Protein 5ZX8 (pdb70)

Radius of gyration: 15.14 Å; Cα contacts (8 Å, |Δi|>4): 394; chains: 1; bounding box: 48×35×32 Å

Foldseek 3Di:
DQAAAAEEEFAWEDDPLQCQFQFRLRVLLVVPQPFDWDDDPQWTWTDDDRHIYTHGNLHRLQCLVVPQVVCVSRVHDQLRYEYEGEDQVDDQQAKAKDFFDDPNPRNNLVNNCVSNVGRGHMYIYHYHHADPDNVCRVVRRSDHDDPQSVQSSVVSSVLSNVLVVCCNVPTDPVSRVVGRPGGSDD

Sequence (186 aa):
GSHMMFLVVGQGNPGERYARTRHNLLGFMVLDRLGLSFRPRGEALVAEAEGGLFLKPLTYYNLTGRAVAPLARFYKIPPERILVVHDEMMDLPLGRIRFKAGGSAAGNRGVLSSIEEALGTRAFHRLRLGIGKKPPDPSRGAEYVLSPFREEELPVVERVLEAAKEAVWCWVREGLPPCAGRRFNGLDLSL

Solvent-accessible surface area: 8736 Å² total; per-residue (Å²): 91,101,145,20,139,5,0,0,0,0,0,0,12,30,51,135,145,52,37,164,3,8,25,3,0,0,18,31,0,0,85,95,12,74,41,86,42,70,94,137,84,89,5,47,17,0,74,25,95,43,1,10,0,0,21,0,66,3,118,3,53,87,0,1,122,14,0,0,69,52,4,128,141,45,160,12,55,51,88,49,4,0,0,0,3,2,9,53,88,16,78,26,0,68,0,73,11,57,67,6,38,67,8,64,66,18,132,0,0,65,17,0,15,126,38,35,68,53,148,48,0,17,3,0,31,0,0,1,16,137,15,140,74,119,84,128,16,65,72,30,13,54,36,62,16,156,144,114,30,95,67,9,10,64,106,0,10,96,15,0,90,100,0,0,34,4,0,13,145,81,19,20,102,60,0,22,69,106,9,36,66,60,86,24,51,141

CATH classification: 3.40.50.1470

Structure (mmCIF, N/CA/C/O backbone):
data_5ZX8
#
_entry.id   5ZX8
#
_cell.length_a   47.453
_cell.length_b   53.918
_cell.length_c   58.670
_cell.angle_alpha   90.00
_cell.angle_beta   90.00
_cell.angle_gamma   90.00
#
_symmetry.space_group_name_H-M   'P 21 21 21'
#
loop_
_entity.id
_entity.type
_entity.pdbx_description
1 polymer 'Peptidyl-tRNA hydrolase'
2 non-polymer 'CITRATE ANION'
3 non-polymer (4S)-2-METHYL-2,4-PENTANEDIOL
4 water water
#
loop_
_atom_site.group_PDB
_atom_site.id
_atom_site.type_symbol
_atom_site.label_atom_id
_atom_site.label_alt_id
_atom_site.label_comp_id
_atom_site.label_asym_id
_atom_site.label_entity_id
_atom_site.label_seq_id
_atom_site.pdbx_PDB_ins_code
_atom_site.Cartn_x
_atom_site.Cartn_y
_atom_site.Cartn_z
_atom_site.occupancy
_atom_site.B_iso_or_equiv
_atom_site.auth_seq_id
_atom_site.auth_comp_id
_atom_site.auth_asym_id
_atom_site.auth_atom_id
_atom_site.pdbx_PDB_model_num
ATOM 1 N N . GLY A 1 1 ? 45.758 29.025 10.429 1.00 25.31 -3 GLY A N 1
ATOM 2 C CA . GLY A 1 1 ? 47.065 28.801 9.737 1.00 24.90 -3 GLY A CA 1
ATOM 3 C C . GLY A 1 1 ? 47.013 29.182 8.282 1.00 22.88 -3 GLY A C 1
ATOM 4 O O . GLY A 1 1 ? 46.043 29.796 7.820 1.00 23.43 -3 GLY A O 1
ATOM 5 N N . SER A 1 2 ? 48.069 28.840 7.555 1.00 21.41 -2 SER A N 1
ATOM 6 C CA . SER A 1 2 ? 48.148 29.180 6.138 1.00 21.41 -2 SER A CA 1
ATOM 7 C C . SER A 1 2 ? 47.179 28.341 5.306 1.00 20.48 -2 SER A C 1
ATOM 8 O O . SER A 1 2 ? 46.816 28.736 4.195 1.00 22.86 -2 SER A O 1
ATOM 11 N N . HIS A 1 3 ? 46.812 27.159 5.821 1.00 20.52 -1 HIS A N 1
ATOM 12 C CA . HIS A 1 3 ? 45.891 26.247 5.135 1.00 19.16 -1 HIS A CA 1
ATOM 13 C C . HIS A 1 3 ? 44.585 26.076 5.875 1.00 20.42 -1 HIS A C 1
ATOM 14 O O . HIS A 1 3 ? 44.535 26.333 7.064 1.00 23.09 -1 HIS A O 1
ATOM 21 N N . MET A 1 4 ? 43.549 25.620 5.175 1.00 20.30 0 MET A N 1
ATOM 22 C CA . MET A 1 4 ? 42.278 25.301 5.759 1.00 19.11 0 MET A CA 1
ATOM 23 C C . MET A 1 4 ? 41.871 23.905 5.354 1.00 17.15 0 MET A C 1
ATOM 24 O O . MET A 1 4 ? 41.932 23.558 4.177 1.00 20.91 0 MET A O 1
ATOM 29 N N . MET A 1 5 ? 41.408 23.128 6.319 1.00 15.74 1 MET A N 1
ATOM 30 C CA . MET A 1 5 ? 41.062 21.777 6.055 1.00 17.39 1 MET A CA 1
ATOM 31 C C . MET A 1 5 ? 39.646 21.574 5.563 1.00 15.62 1 MET A C 1
ATOM 32 O O . MET A 1 5 ? 39.348 20.526 4.980 1.00 19.00 1 MET A O 1
ATOM 37 N N . PHE A 1 6 ? 38.759 22.505 5.881 1.00 13.13 2 PHE A N 1
ATOM 38 C CA . PHE A 1 6 ? 37.357 22.402 5.492 1.00 11.72 2 PHE A CA 1
ATOM 39 C C . PHE A 1 6 ? 36.779 23.796 5.414 1.00 11.07 2 PHE A C 1
ATOM 40 O O . PHE A 1 6 ? 37.330 24.740 5.968 1.00 11.61 2 PHE A O 1
ATOM 48 N N . LEU A 1 7 ? 35.620 23.875 4.760 1.00 11.10 3 LEU A N 1
ATOM 49 C CA . LEU A 1 7 ? 34.844 25.105 4.647 1.00 10.50 3 LEU A CA 1
ATOM 50 C C . LEU A 1 7 ? 33.379 24.771 4.878 1.00 10.15 3 LEU A C 1
ATOM 51 O O . LEU A 1 7 ? 32.799 24.003 4.102 1.00 11.65 3 LEU A O 1
ATOM 56 N N . VAL A 1 8 ? 32.785 25.362 5.911 1.00 9.59 4 VAL A N 1
ATOM 57 C CA . VAL A 1 8 ? 31.344 25.279 6.170 1.00 9.13 4 VAL A CA 1
ATOM 58 C C . VAL A 1 8 ? 30.758 26.631 5.799 1.00 9.02 4 VAL A C 1
ATOM 59 O O . VAL A 1 8 ? 31.215 27.651 6.298 1.00 10.32 4 VAL A O 1
ATOM 63 N N . VAL A 1 9 ? 29.759 26.620 4.924 1.00 9.20 5 VAL A N 1
ATOM 64 C CA . VAL A 1 9 ? 29.126 27.835 4.427 1.00 9.20 5 VAL A CA 1
ATOM 65 C C . VAL A 1 9 ? 27.667 27.845 4.895 1.00 9.00 5 VAL A C 1
ATOM 66 O O . VAL A 1 9 ? 26.924 26.917 4.590 1.00 10.91 5 VAL A O 1
ATOM 70 N N . GLY A 1 10 ? 27.264 28.887 5.606 1.00 8.83 6 GLY A N 1
ATOM 71 C CA . GLY A 1 10 ? 25.854 29.079 5.908 1.00 9.39 6 GLY A CA 1
ATOM 72 C C . GLY A 1 10 ? 25.207 30.006 4.900 1.00 9.70 6 GLY A C 1
ATOM 73 O O . GLY A 1 10 ? 25.667 31.124 4.718 1.00 13.20 6 GLY A O 1
ATOM 74 N N . GLN A 1 11 ? 24.119 29.571 4.291 1.00 8.75 7 GLN A N 1
ATOM 75 C CA . GLN A 1 11 ? 23.354 30.426 3.418 1.00 8.79 7 GLN A CA 1
ATOM 76 C C . GLN A 1 11 ? 22.479 31.396 4.215 1.00 8.77 7 GLN A C 1
ATOM 77 O O . GLN A 1 11 ? 21.856 31.026 5.213 1.00 9.32 7 GLN A O 1
ATOM 83 N N . GLY A 1 12 ? 22.372 32.611 3.703 1.00 8.87 8 GLY A N 1
ATOM 84 C CA . GLY A 1 12 ? 21.536 33.647 4.302 1.00 8.81 8 GLY A CA 1
ATOM 85 C C . GLY A 1 12 ? 21.738 34.940 3.557 1.00 8.99 8 GLY A C 1
ATOM 86 O O . GLY A 1 12 ? 22.566 35.037 2.641 1.00 9.38 8 GLY A O 1
ATOM 87 N N . ASN A 1 13 ? 20.983 35.945 3.979 1.00 9.23 9 ASN A N 1
ATOM 88 C CA . ASN A 1 13 ? 21.100 37.319 3.539 1.00 9.30 9 ASN A CA 1
ATOM 89 C C . ASN A 1 13 ? 21.564 38.194 4.701 1.00 10.46 9 ASN A C 1
ATOM 90 O O . ASN A 1 13 ? 21.204 37.929 5.858 1.00 11.28 9 ASN A O 1
ATOM 95 N N . PRO A 1 14 ? 22.294 39.265 4.399 1.00 11.45 10 PRO A N 1
ATOM 96 C CA . PRO A 1 14 ? 22.813 40.160 5.412 1.00 12.61 10 PRO A CA 1
ATOM 97 C C . PRO A 1 14 ? 21.763 41.158 5.861 1.00 12.11 10 PRO A C 1
ATOM 98 O O . PRO A 1 14 ? 20.993 41.648 5.060 1.00 15.31 10 PRO A O 1
ATOM 102 N N . GLY A 1 15 ? 21.780 41.522 7.146 1.00 13.06 11 GLY A N 1
ATOM 103 C CA . GLY A 1 15 ? 20.892 42.524 7.715 1.00 13.68 11 GLY A CA 1
ATOM 104 C C . GLY A 1 15 ? 19.849 41.953 8.629 1.00 12.12 11 GLY A C 1
ATOM 105 O O . GLY A 1 15 ? 19.384 40.813 8.450 1.00 12.20 11 GLY A O 1
ATOM 106 N N . GLU A 1 16 ? 19.417 42.745 9.598 1.00 12.40 12 GLU A N 1
ATOM 107 C CA . GLU A 1 16 ? 18.431 42.247 10.530 1.00 12.77 12 GLU A CA 1
ATOM 108 C C . GLU A 1 16 ? 17.103 41.876 9.892 1.00 12.26 12 GLU A C 1
ATOM 109 O O . GLU A 1 16 ? 16.442 40.950 10.381 1.00 14.15 12 GLU A O 1
ATOM 115 N N . ARG A 1 17 ? 16.699 42.562 8.827 1.00 12.53 13 ARG A N 1
ATOM 116 C CA . ARG A 1 17 ? 15.425 42.261 8.165 1.00 13.85 13 ARG A CA 1
ATOM 117 C C . ARG A 1 17 ? 15.343 40.781 7.838 1.00 11.60 13 ARG A C 1
ATOM 118 O O . ARG A 1 17 ? 14.244 40.223 7.774 1.00 13.19 13 ARG A O 1
ATOM 126 N N . TYR A 1 18 ? 16.484 40.154 7.536 1.00 11.01 14 TYR A N 1
ATOM 127 C CA . TYR A 1 18 ? 16.505 38.770 7.091 1.00 10.69 14 TYR A CA 1
ATOM 128 C C . TYR A 1 18 ? 16.786 37.776 8.190 1.00 10.44 14 TYR A C 1
ATOM 129 O O . TYR A 1 18 ? 16.710 36.578 7.944 1.00 10.60 14 TYR A O 1
ATOM 138 N N . ALA A 1 19 ? 17.177 38.227 9.387 1.00 11.41 15 ALA A N 1
ATOM 139 C CA . ALA A 1 19 ? 17.786 37.347 10.379 1.00 11.82 15 ALA A CA 1
ATOM 140 C C . ALA A 1 19 ? 16.887 36.228 10.881 1.00 12.51 15 ALA A C 1
ATOM 141 O O . ALA A 1 19 ? 17.408 35.185 11.241 1.00 14.74 15 ALA A O 1
ATOM 143 N N . ARG A 1 20 ? 15.555 36.451 10.945 1.00 12.34 16 ARG A N 1
ATOM 144 C CA . ARG A 1 20 ? 14.640 35.446 11.434 1.00 13.00 16 ARG A CA 1
ATOM 145 C C . ARG A 1 20 ? 13.901 34.746 10.300 1.00 11.94 16 ARG A C 1
ATOM 146 O O . ARG A 1 20 ? 12.989 33.978 10.551 1.00 13.36 16 ARG A O 1
ATOM 154 N N . THR A 1 21 ? 14.301 35.037 9.043 1.00 10.79 17 THR A N 1
ATOM 155 C CA . THR A 1 21 ? 13.576 34.499 7.912 1.00 10.41 17 THR A CA 1
ATOM 156 C C . THR A 1 21 ? 14.021 33.092 7.565 1.00 10.20 17 THR A C 1
ATOM 157 O O . THR A 1 21 ? 15.130 32.651 7.897 1.00 10.27 17 THR A O 1
ATOM 161 N N . ARG A 1 22 ? 13.141 32.381 6.870 1.00 10.46 18 ARG A N 1
ATOM 162 C CA . ARG A 1 22 ? 13.428 30.992 6.514 1.00 10.45 18 ARG A CA 1
ATOM 163 C C . ARG A 1 22 ? 14.728 30.843 5.724 1.00 10.03 18 ARG A C 1
ATOM 164 O O . ARG A 1 22 ? 15.470 29.885 5.930 1.00 10.31 18 ARG A O 1
ATOM 172 N N . HIS A 1 23 ? 15.011 31.804 4.836 1.00 9.94 19 HIS A N 1
ATOM 173 C CA . HIS A 1 23 ? 16.215 31.765 4.027 1.00 10.02 19 HIS A CA 1
ATOM 174 C C . HIS A 1 23 ? 17.500 32.001 4.832 1.00 9.85 19 HIS A C 1
ATOM 175 O O . HIS A 1 23 ? 18.596 31.860 4.272 1.00 11.16 19 HIS A O 1
ATOM 182 N N . ASN A 1 24 ? 17.376 32.362 6.121 1.00 9.66 20 ASN A N 1
ATOM 183 C CA . ASN A 1 24 ? 18.548 32.532 6.971 1.00 9.15 20 ASN A CA 1
ATOM 184 C C . ASN A 1 24 ? 18.772 31.345 7.902 1.00 9.14 20 ASN A C 1
ATOM 185 O O . ASN A 1 24 ? 19.634 31.450 8.786 1.00 9.40 20 ASN A O 1
ATOM 190 N N . LEU A 1 25 ? 18.084 30.226 7.676 1.00 9.87 21 LEU A N 1
ATOM 191 C CA A LEU A 1 25 ? 18.390 29.069 8.546 0.57 10.73 21 LEU A CA 1
ATOM 192 C CA B LEU A 1 25 ? 18.378 29.075 8.548 0.43 10.80 21 LEU A CA 1
ATOM 193 C C . LEU A 1 25 ? 19.897 28.730 8.616 1.00 10.29 21 LEU A C 1
ATOM 194 O O . LEU A 1 25 ? 20.444 28.374 9.686 1.00 10.95 21 LEU A O 1
ATOM 203 N N . GLY A 1 26 ? 20.589 28.782 7.480 1.00 9.99 22 GLY A N 1
ATOM 204 C CA . GLY A 1 26 ? 22.008 28.449 7.518 1.00 10.84 22 GLY A CA 1
ATOM 205 C C . GLY A 1 26 ? 22.820 29.350 8.418 1.00 9.85 22 GLY A C 1
ATOM 206 O O . GLY A 1 26 ? 23.680 28.901 9.166 1.00 10.49 22 GLY A O 1
ATOM 207 N N . PHE A 1 27 ? 22.569 30.665 8.348 1.00 9.63 23 PHE A N 1
ATOM 208 C CA . PHE A 1 27 ? 23.200 31.587 9.271 1.00 9.69 23 PHE A CA 1
ATOM 209 C C . PHE A 1 27 ? 22.853 31.231 10.744 1.00 9.71 23 PHE A C 1
ATOM 210 O O . PHE A 1 27 ? 23.722 31.264 11.608 1.00 10.17 23 PHE A O 1
ATOM 218 N N . MET A 1 28 ? 21.577 30.931 10.989 1.00 9.56 24 MET A N 1
ATOM 219 C CA . MET A 1 28 ? 21.133 30.608 12.340 1.00 9.72 24 MET A CA 1
ATOM 220 C C . MET A 1 28 ? 21.895 29.415 12.893 1.00 9.84 24 MET A C 1
ATOM 221 O O . MET A 1 28 ? 22.275 29.403 14.077 1.00 10.97 24 MET A O 1
ATOM 226 N N . VAL A 1 29 ? 22.117 28.403 12.070 1.00 9.46 25 VAL A N 1
ATOM 227 C CA . VAL A 1 29 ? 22.876 27.230 12.516 1.00 9.99 25 VAL A CA 1
ATOM 228 C C . VAL A 1 29 ? 24.302 27.618 12.874 1.00 9.83 25 VAL A C 1
ATOM 229 O O . VAL A 1 29 ? 24.823 27.257 13.930 1.00 10.76 25 VAL A O 1
ATOM 233 N N . LEU A 1 30 ? 24.951 28.389 11.993 1.00 9.72 26 LEU A N 1
ATOM 234 C CA . LEU A 1 30 ? 26.321 28.789 12.290 1.00 10.20 26 LEU A CA 1
ATOM 235 C C . LEU A 1 30 ? 26.396 29.607 13.586 1.00 10.24 26 LEU A C 1
ATOM 236 O O . LEU A 1 30 ? 27.371 29.500 14.330 1.00 10.79 26 LEU A O 1
ATOM 241 N N . ASP A 1 31 ? 25.373 30.429 13.825 1.00 10.59 27 ASP A N 1
ATOM 242 C CA . ASP A 1 31 ? 25.332 31.231 15.041 1.00 11.38 27 ASP A CA 1
ATOM 243 C C . ASP A 1 31 ? 25.103 30.448 16.300 1.00 12.36 27 ASP A C 1
ATOM 244 O O . ASP A 1 31 ? 25.252 31.043 17.375 1.00 16.55 27 ASP A O 1
ATOM 249 N N . ARG A 1 32 ? 24.734 29.177 16.208 1.00 11.13 28 ARG A N 1
ATOM 250 C CA . ARG A 1 32 ? 24.611 28.292 17.353 1.00 11.86 28 ARG A CA 1
ATOM 251 C C . ARG A 1 32 ? 25.893 27.567 17.699 1.00 10.84 28 ARG A C 1
ATOM 252 O O . ARG A 1 32 ? 25.962 26.895 18.726 1.00 11.47 28 ARG A O 1
ATOM 260 N N . LEU A 1 33 ? 26.915 27.632 16.833 1.00 11.17 29 LEU A N 1
ATOM 261 C CA . LEU A 1 33 ? 28.120 26.821 17.022 1.00 11.30 29 LEU A CA 1
ATOM 262 C C . LEU A 1 33 ? 29.003 27.339 18.176 1.00 11.83 29 LEU A C 1
ATOM 263 O O . LEU A 1 33 ? 29.824 26.592 18.650 1.00 14.68 29 LEU A O 1
ATOM 268 N N . GLY A 1 34 ? 28.900 28.593 18.573 1.00 11.64 30 GLY A N 1
ATOM 269 C CA . GLY A 1 34 ? 29.755 29.127 19.642 1.00 11.99 30 GLY A CA 1
ATOM 270 C C . GLY A 1 34 ? 31.115 29.563 19.194 1.00 11.15 30 GLY A C 1
ATOM 271 O O . GLY A 1 34 ? 32.105 29.455 19.952 1.00 12.23 30 GLY A O 1
ATOM 272 N N . LEU A 1 35 ? 31.184 30.102 17.966 1.00 10.44 31 LEU A N 1
ATOM 273 C CA . LEU A 1 35 ? 32.431 30.544 17.371 1.00 10.22 31 LEU A CA 1
ATOM 274 C C . LEU A 1 35 ? 32.529 32.072 17.372 1.00 10.17 31 LEU A C 1
ATOM 275 O O . LEU A 1 35 ? 31.523 32.807 17.543 1.00 11.66 31 LEU A O 1
ATOM 280 N N . SER A 1 36 ? 33.750 32.549 17.167 1.00 10.40 32 SER A N 1
ATOM 281 C CA . SER A 1 36 ? 34.009 33.985 17.062 1.00 10.67 32 SER A CA 1
ATOM 282 C C . SER A 1 36 ? 34.172 34.357 15.591 1.00 10.28 32 SER A C 1
ATOM 283 O O . SER A 1 36 ? 35.158 34.022 14.939 1.00 11.30 32 SER A O 1
ATOM 286 N N . PHE A 1 37 ? 33.176 35.032 15.071 1.00 10.02 33 PHE A N 1
ATOM 287 C CA . PHE A 1 37 ? 33.199 35.499 13.703 1.00 10.20 33 PHE A CA 1
ATOM 288 C C . PHE A 1 37 ? 33.843 36.880 13.638 1.00 10.49 33 PHE A C 1
ATOM 289 O O . PHE A 1 37 ? 33.710 37.711 14.533 1.00 11.51 33 PHE A O 1
ATOM 297 N N . ARG A 1 38 ? 34.517 37.109 12.500 1.00 10.91 34 ARG A N 1
ATOM 298 C CA . ARG A 1 38 ? 35.231 38.334 12.255 1.00 11.63 34 ARG A CA 1
ATOM 299 C C . ARG A 1 38 ? 34.952 38.772 10.823 1.00 11.11 34 ARG A C 1
ATOM 300 O O . ARG A 1 38 ? 34.865 37.934 9.921 1.00 11.29 34 ARG A O 1
ATOM 308 N N . PRO A 1 39 ? 34.859 40.081 10.564 1.00 12.34 35 PRO A N 1
ATOM 309 C CA . PRO A 1 39 ? 34.653 40.533 9.190 1.00 12.75 35 PRO A CA 1
ATOM 310 C C . PRO A 1 39 ? 35.904 40.404 8.380 1.00 14.03 35 PRO A C 1
ATOM 311 O O . PRO A 1 39 ? 36.940 40.937 8.749 1.00 19.33 35 PRO A O 1
ATOM 315 N N . ARG A 1 40 ? 35.813 39.721 7.260 1.00 11.99 36 ARG A N 1
ATOM 316 C CA . ARG A 1 40 ? 36.945 39.559 6.348 1.00 13.64 36 ARG A CA 1
ATOM 317 C C . ARG A 1 40 ? 36.388 39.662 4.957 1.00 12.78 36 ARG A C 1
ATOM 318 O O . ARG A 1 40 ? 35.612 38.830 4.551 1.00 14.65 36 ARG A O 1
ATOM 326 N N . GLY A 1 41 ? 36.773 40.690 4.242 1.00 15.00 37 GLY A N 1
ATOM 327 C CA . GLY A 1 41 ? 36.222 40.895 2.911 1.00 15.94 37 GLY A CA 1
ATOM 328 C C . GLY A 1 41 ? 34.694 40.967 2.972 1.00 14.91 37 GLY A C 1
ATOM 329 O O . GLY A 1 41 ? 34.132 41.674 3.801 1.00 18.41 37 GLY A O 1
ATOM 330 N N . GLU A 1 42 ? 34.045 40.215 2.089 1.00 13.63 38 GLU A N 1
ATOM 331 C CA . GLU A 1 42 ? 32.594 40.246 1.960 1.00 14.33 38 GLU A CA 1
ATOM 332 C C . GLU A 1 42 ? 31.960 39.111 2.761 1.00 12.97 38 GLU A C 1
ATOM 333 O O . GLU A 1 42 ? 30.965 38.543 2.345 1.00 16.12 38 GLU A O 1
ATOM 339 N N . ALA A 1 43 ? 32.497 38.804 3.941 1.00 13.56 39 ALA A N 1
ATOM 340 C CA . ALA A 1 43 ? 31.958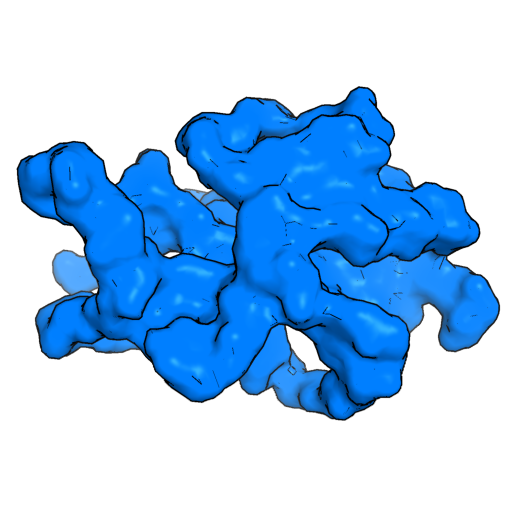 37.742 4.757 1.00 11.83 39 ALA A CA 1
ATOM 341 C C . ALA A 1 43 ? 32.247 38.013 6.229 1.00 11.83 39 ALA A C 1
ATOM 342 O O . ALA A 1 43 ? 33.103 38.820 6.604 1.00 14.36 39 ALA A O 1
ATOM 344 N N . LEU A 1 44 ? 31.521 37.287 7.039 1.00 10.40 40 LEU A N 1
ATOM 345 C CA . LEU A 1 44 ? 31.940 37.002 8.405 1.00 10.74 40 LEU A CA 1
ATOM 346 C C . LEU A 1 44 ? 32.537 35.592 8.394 1.00 10.13 40 LEU A C 1
ATOM 347 O O . LEU A 1 44 ? 31.935 34.662 7.859 1.00 10.75 40 LEU A O 1
ATOM 352 N N . VAL A 1 45 ? 33.718 35.461 8.987 1.00 10.11 41 VAL A N 1
ATOM 353 C CA . VAL A 1 45 ? 34.428 34.195 8.994 1.00 10.16 41 VAL A CA 1
ATOM 354 C C . VAL A 1 45 ? 34.857 33.852 10.410 1.00 9.65 41 VAL A C 1
ATOM 355 O O . VAL A 1 45 ? 35.295 34.703 11.183 1.00 11.43 41 VAL A O 1
ATOM 359 N N . ALA A 1 46 ? 34.755 32.581 10.727 1.00 9.68 42 ALA A N 1
ATOM 360 C CA . ALA A 1 46 ? 35.257 32.048 11.973 1.00 10.00 42 ALA A CA 1
ATOM 361 C C . ALA A 1 4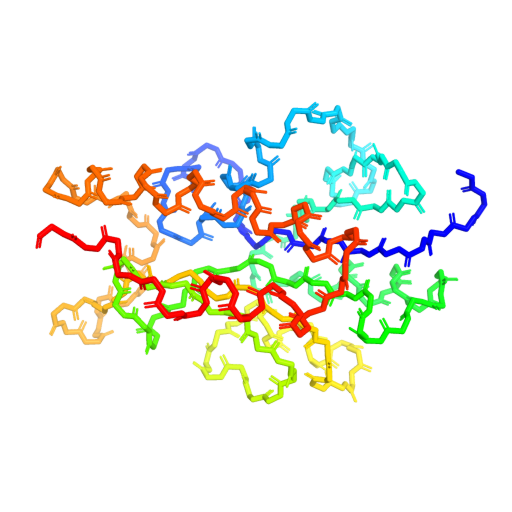6 ? 36.168 30.878 11.645 1.00 10.42 42 ALA A C 1
ATOM 362 O O . ALA A 1 46 ? 36.011 30.204 10.615 1.00 10.68 42 ALA A O 1
ATOM 364 N N . GLU A 1 47 ? 37.081 30.594 12.554 1.00 11.86 43 GLU A N 1
ATOM 365 C CA . GLU A 1 47 ? 37.918 29.433 12.490 1.00 13.05 43 GLU A CA 1
ATOM 366 C C . GLU A 1 47 ? 37.703 28.584 13.712 1.00 13.52 43 GLU A C 1
ATOM 367 O O . GLU A 1 47 ? 37.367 29.054 14.806 1.00 14.92 43 GLU A O 1
ATOM 373 N N . ALA A 1 48 ? 37.902 27.310 13.522 1.00 12.83 44 ALA A N 1
ATOM 374 C CA . ALA A 1 48 ? 38.082 26.402 14.656 1.00 14.04 44 ALA A CA 1
ATOM 375 C C . ALA A 1 48 ? 38.559 25.108 14.098 1.00 13.60 44 ALA A C 1
ATOM 376 O O . ALA A 1 48 ? 38.168 24.712 13.000 1.00 14.60 44 ALA A O 1
ATOM 378 N N . GLU A 1 49 ? 39.387 24.393 14.872 1.00 14.67 45 GLU A N 1
ATOM 379 C CA . GLU A 1 49 ? 39.797 23.020 14.533 1.00 17.38 45 GLU A CA 1
ATOM 380 C C . GLU A 1 49 ? 40.328 22.889 13.139 1.00 17.18 45 GLU A C 1
ATOM 381 O O . GLU A 1 49 ? 40.085 21.863 12.515 1.00 19.97 45 GLU A O 1
ATOM 387 N N . GLY A 1 50 ? 41.065 23.873 12.651 1.00 16.92 46 GLY A N 1
ATOM 388 C CA . GLY A 1 50 ? 41.754 23.738 11.376 1.00 19.87 46 GLY A CA 1
ATOM 389 C C . GLY A 1 50 ? 40.998 24.135 10.133 1.00 16.59 46 GLY A C 1
ATOM 390 O O . GLY A 1 50 ? 41.544 23.978 9.031 1.00 19.73 46 GLY A O 1
ATOM 391 N N . GLY A 1 51 ? 39.753 24.602 10.277 1.00 14.13 47 GLY A N 1
ATOM 392 C CA . GLY A 1 51 ? 38.992 25.003 9.102 1.00 12.82 47 GLY A CA 1
ATOM 393 C C . GLY A 1 51 ? 38.225 26.293 9.341 1.00 12.51 47 GLY A C 1
ATOM 394 O O . GLY A 1 51 ? 38.391 26.968 10.321 1.00 16.39 47 GLY A O 1
ATOM 395 N N . LEU A 1 52 ? 37.362 26.559 8.356 1.00 11.33 48 LEU A N 1
ATOM 396 C CA . LEU A 1 52 ? 36.680 27.831 8.211 1.00 11.17 48 LEU A CA 1
ATOM 397 C C . LEU A 1 52 ? 35.184 27.687 8.191 1.00 10.52 48 LEU A C 1
ATOM 398 O O . LEU A 1 52 ? 34.661 26.740 7.592 1.00 12.03 48 LEU A O 1
ATOM 403 N N . PHE A 1 53 ? 34.510 28.631 8.812 1.00 9.75 49 PHE A N 1
ATOM 404 C CA . PHE A 1 53 ? 33.057 28.740 8.845 1.00 9.85 49 PHE A CA 1
ATOM 405 C C . PHE A 1 53 ? 32.727 30.118 8.274 1.00 9.60 49 PHE A C 1
ATOM 406 O O . PHE A 1 53 ? 33.260 31.123 8.733 1.00 11.32 49 PHE A O 1
ATOM 414 N N . LEU A 1 54 ? 31.844 30.159 7.290 1.00 9.62 50 LEU A N 1
ATOM 415 C CA . LEU A 1 54 ? 31.598 31.359 6.503 1.00 9.76 50 LEU A CA 1
ATOM 416 C C . LEU A 1 54 ? 30.133 31.724 6.503 1.00 9.92 50 LEU A C 1
ATOM 417 O O . LEU A 1 54 ? 29.290 30.919 6.119 1.00 10.60 50 LEU A O 1
ATOM 422 N N . LYS A 1 55 ? 29.839 32.976 6.873 1.00 10.10 51 LYS A N 1
ATOM 423 C CA . LYS A 1 55 ? 28.543 33.620 6.622 1.00 10.30 51 LYS A CA 1
ATOM 424 C C . LYS A 1 55 ? 28.817 34.689 5.562 1.00 10.12 51 LYS A C 1
ATOM 425 O O . LYS A 1 55 ? 29.235 35.805 5.866 1.00 11.06 51 LYS A O 1
ATOM 431 N N . PRO A 1 56 ? 28.652 34.339 4.276 1.00 10.60 52 PRO A N 1
ATOM 432 C CA . PRO A 1 56 ? 28.913 35.324 3.218 1.00 10.65 52 PRO A CA 1
ATOM 433 C C . PRO A 1 56 ? 27.938 36.472 3.347 1.00 10.80 52 PRO A C 1
ATOM 434 O O . PRO A 1 56 ? 26.762 36.251 3.626 1.00 13.27 52 PRO A O 1
ATOM 438 N N . LEU A 1 57 ? 28.406 37.680 3.047 1.00 10.56 53 LEU A N 1
ATOM 439 C CA . LEU A 1 57 ? 27.547 38.862 3.087 1.00 11.55 53 LEU A CA 1
ATOM 440 C C . LEU A 1 57 ? 27.277 39.394 1.662 1.00 10.90 53 LEU A C 1
ATOM 441 O O . LEU A 1 57 ? 26.992 40.568 1.465 1.00 13.59 53 LEU A O 1
ATOM 446 N N . THR A 1 58 ? 27.315 38.495 0.698 1.00 10.43 54 THR A N 1
ATOM 447 C CA . THR A 1 58 ? 27.103 38.751 -0.726 1.00 10.88 54 THR A CA 1
ATOM 448 C C . THR A 1 58 ? 25.653 38.913 -1.125 1.00 10.72 54 THR A C 1
ATOM 449 O O . THR A 1 58 ? 25.414 39.331 -2.254 1.00 13.15 54 THR A O 1
ATOM 453 N N . TYR A 1 59 ? 24.728 38.521 -0.255 1.00 10.16 55 TYR A N 1
ATOM 454 C CA . TYR A 1 59 ? 23.342 38.142 -0.511 1.00 10.55 55 TYR A CA 1
ATOM 455 C C . TYR A 1 59 ? 23.299 36.685 -0.939 1.00 9.72 55 TYR A C 1
ATOM 456 O O . TYR A 1 59 ? 24.231 36.145 -1.537 1.00 10.26 55 TYR A O 1
ATOM 465 N N . TYR A 1 60 ? 22.169 36.065 -0.621 1.00 10.14 56 TYR A N 1
ATOM 466 C CA . TYR A 1 60 ? 21.962 34.636 -0.753 1.00 10.09 56 TYR A CA 1
ATOM 467 C C . TYR A 1 60 ? 22.281 34.109 -2.123 1.00 9.65 56 TYR A C 1
ATOM 468 O O . TYR A 1 60 ? 22.887 33.046 -2.295 1.00 10.13 56 TYR A O 1
ATOM 477 N N . ASN A 1 61 ? 21.833 34.852 -3.143 1.00 10.26 57 ASN A N 1
ATOM 478 C CA . ASN A 1 61 ? 21.893 34.384 -4.519 1.00 11.37 57 ASN A CA 1
ATOM 479 C C . ASN A 1 61 ? 23.279 34.538 -5.162 1.00 11.04 57 ASN A C 1
ATOM 480 O O . ASN A 1 61 ? 23.456 34.144 -6.320 1.00 12.08 57 ASN A O 1
ATOM 485 N N . LEU A 1 62 ? 24.235 35.089 -4.422 1.00 10.64 58 LEU A N 1
ATOM 486 C CA . LEU A 1 62 ? 25.538 35.450 -4.938 1.00 11.53 58 LEU A CA 1
ATOM 487 C C . LEU A 1 62 ? 26.672 34.837 -4.134 1.00 10.66 58 LEU A C 1
ATOM 488 O O . LEU A 1 62 ? 27.824 35.214 -4.309 1.00 11.91 58 LEU A O 1
ATOM 493 N N . THR A 1 63 ? 26.372 33.878 -3.272 1.00 10.27 59 THR A N 1
ATOM 494 C CA . THR A 1 63 ? 27.400 33.358 -2.375 1.00 10.46 59 THR A CA 1
ATOM 495 C C . THR A 1 63 ? 28.534 32.654 -3.097 1.00 10.45 59 THR A C 1
ATOM 496 O O . THR A 1 63 ? 29.649 32.595 -2.551 1.00 10.89 59 THR A O 1
ATOM 500 N N . GLY A 1 64 ? 28.336 32.170 -4.314 1.00 11.01 60 GLY A N 1
ATOM 501 C CA . GLY A 1 64 ? 29.438 31.576 -5.070 1.00 11.09 60 GLY A CA 1
ATOM 502 C C . GLY A 1 64 ? 30.615 32.500 -5.269 1.00 11.09 60 GLY A C 1
ATOM 503 O O . GLY A 1 64 ? 31.742 32.034 -5.405 1.00 12.17 60 GLY A O 1
ATOM 504 N N . ARG A 1 65 ? 30.360 33.812 -5.315 1.00 11.98 61 ARG A N 1
ATOM 505 C CA . ARG A 1 65 ? 31.395 34.780 -5.489 1.00 13.50 61 ARG A CA 1
ATOM 506 C C . ARG A 1 65 ? 32.401 34.736 -4.361 1.00 13.33 61 ARG A C 1
ATOM 507 O O . ARG A 1 65 ? 33.570 35.072 -4.580 1.00 15.97 61 ARG A O 1
ATOM 515 N N . ALA A 1 66 ? 31.952 34.409 -3.157 1.00 12.54 62 ALA A N 1
ATOM 516 C CA . ALA A 1 66 ? 32.847 34.260 -2.027 1.00 13.62 62 ALA A CA 1
ATOM 517 C C . ALA A 1 66 ? 33.382 32.835 -1.912 1.00 12.41 62 ALA A C 1
ATOM 518 O O . ALA A 1 66 ? 34.542 32.614 -1.638 1.00 14.07 62 ALA A O 1
ATOM 520 N N . VAL A 1 67 ? 32.511 31.856 -2.078 1.00 10.57 63 VAL A N 1
ATOM 521 C CA . VAL A 1 67 ? 32.865 30.472 -1.799 1.00 10.63 63 VAL A CA 1
ATOM 522 C C . VAL A 1 67 ? 33.920 29.966 -2.785 1.00 10.54 63 VAL A C 1
ATOM 523 O O . VAL A 1 67 ? 34.875 29.305 -2.374 1.00 11.29 63 VAL A O 1
ATOM 527 N N . ALA A 1 68 ? 33.727 30.213 -4.077 1.00 10.61 64 ALA A N 1
ATOM 528 C CA . ALA A 1 68 ? 34.584 29.567 -5.067 1.00 10.89 64 ALA A CA 1
ATOM 529 C C . ALA A 1 68 ? 36.042 30.019 -4.981 1.00 11.27 64 ALA A C 1
ATOM 530 O O . ALA A 1 68 ? 36.936 29.174 -4.973 1.00 11.49 64 ALA A O 1
ATOM 532 N N . PRO A 1 69 ? 36.329 31.328 -4.902 1.00 11.51 65 PRO A N 1
ATOM 533 C CA . PRO A 1 69 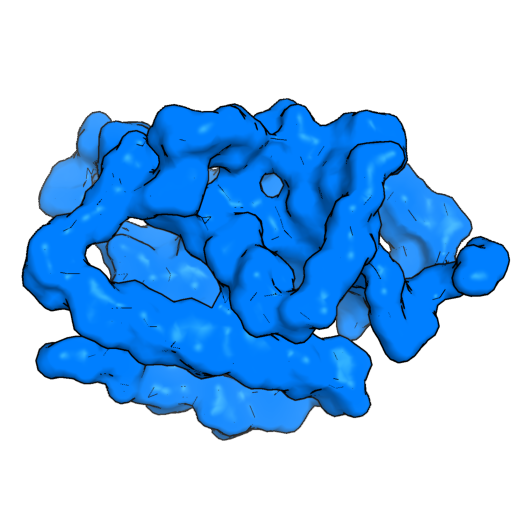? 37.750 31.710 -4.827 1.00 11.91 65 PRO A CA 1
ATOM 534 C C . PRO A 1 69 ? 38.392 31.172 -3.556 1.00 11.80 65 PRO A C 1
ATOM 535 O O . PRO A 1 69 ? 39.566 30.810 -3.555 1.00 12.30 65 PRO A O 1
ATOM 539 N N . LEU A 1 70 ? 37.647 31.143 -2.445 1.00 11.68 66 LEU A N 1
ATOM 540 C CA . LEU A 1 70 ? 38.206 30.648 -1.189 1.00 11.98 66 LEU A CA 1
ATOM 541 C C . LEU A 1 70 ? 38.534 29.156 -1.265 1.00 11.95 66 LEU A C 1
ATOM 542 O O . LEU A 1 70 ? 39.594 28.701 -0.846 1.00 12.78 66 LEU A O 1
ATOM 547 N N . ALA A 1 71 ? 37.592 28.389 -1.792 1.00 11.46 67 ALA A N 1
ATOM 548 C CA . ALA A 1 71 ? 37.805 26.942 -1.884 1.00 11.90 67 ALA A CA 1
ATOM 549 C C . ALA A 1 71 ? 38.954 26.640 -2.825 1.00 11.79 67 ALA A C 1
ATOM 550 O O . ALA A 1 71 ? 39.779 25.769 -2.543 1.00 12.15 67 ALA A O 1
ATOM 552 N N . ARG A 1 72 ? 39.042 27.348 -3.952 1.00 10.96 68 ARG A N 1
ATOM 553 C CA . ARG A 1 72 ? 40.158 27.119 -4.869 1.00 11.28 68 ARG A CA 1
ATOM 554 C C . ARG A 1 72 ? 41.480 27.532 -4.236 1.00 11.99 68 ARG A C 1
ATOM 555 O O . ARG A 1 72 ? 42.475 26.816 -4.375 1.00 13.03 68 ARG A O 1
ATOM 563 N N . PHE A 1 73 ? 41.508 28.651 -3.539 1.00 11.48 69 PHE A N 1
ATOM 564 C CA . PHE A 1 73 ? 42.746 29.172 -2.943 1.00 11.76 69 PHE A CA 1
ATOM 565 C C . PHE A 1 73 ? 43.319 28.173 -1.955 1.00 11.91 69 PHE A C 1
ATOM 566 O O . PHE A 1 73 ? 44.511 27.880 -1.953 1.00 12.92 69 PHE A O 1
ATOM 574 N N . TYR A 1 74 ? 42.443 27.642 -1.094 1.00 11.53 70 TYR A N 1
ATOM 575 C CA . TYR A 1 74 ? 42.855 26.695 -0.051 1.00 12.43 70 TYR A CA 1
ATOM 576 C C . TYR A 1 74 ? 42.872 25.236 -0.497 1.00 12.27 70 TYR A C 1
ATOM 577 O O . TYR A 1 74 ? 43.219 24.355 0.300 1.00 13.93 70 TYR A O 1
ATOM 586 N N . LYS A 1 75 ? 42.550 24.974 -1.764 1.00 12.05 71 LYS A N 1
ATOM 587 C CA . LYS A 1 75 ? 42.612 23.639 -2.347 1.00 12.32 71 LYS A CA 1
ATOM 588 C C . LYS A 1 75 ? 41.694 22.685 -1.591 1.00 12.49 71 LYS A C 1
ATOM 589 O O . LYS A 1 75 ? 42.033 21.545 -1.308 1.00 15.63 71 LYS A O 1
ATOM 595 N N . ILE A 1 76 ? 40.507 23.151 -1.241 1.00 11.78 72 ILE A N 1
ATOM 596 C CA . ILE A 1 76 ? 39.575 22.384 -0.430 1.00 11.89 72 ILE A CA 1
ATOM 597 C C . ILE A 1 76 ? 38.779 21.454 -1.341 1.00 11.61 72 ILE A C 1
ATOM 598 O O . ILE A 1 76 ? 38.109 21.941 -2.235 1.00 12.85 72 ILE A O 1
ATOM 603 N N . PRO A 1 77 ? 38.860 20.139 -1.145 1.00 12.29 73 PRO A N 1
ATOM 604 C CA . PRO A 1 77 ? 38.138 19.249 -2.023 1.00 12.68 73 PRO A CA 1
ATOM 605 C C . PRO A 1 77 ? 36.629 19.334 -1.765 1.00 11.96 73 PRO A C 1
ATOM 606 O O . PRO A 1 77 ? 36.182 19.775 -0.694 1.00 11.75 73 PRO A O 1
ATOM 610 N N . PRO A 1 78 ? 35.832 18.862 -2.711 1.00 12.30 74 PRO A N 1
ATOM 611 C CA . PRO A 1 78 ? 34.367 19.009 -2.557 1.00 12.95 74 PRO A CA 1
ATOM 612 C C . PRO A 1 78 ? 33.809 18.360 -1.294 1.00 12.44 74 PRO A C 1
ATOM 613 O O . PRO A 1 78 ? 32.846 18.886 -0.733 1.00 12.42 74 PRO A O 1
ATOM 617 N N . GLU A 1 79 ? 34.390 17.233 -0.876 1.00 13.17 75 GLU A N 1
ATOM 618 C CA . GLU A 1 79 ? 33.900 16.554 0.314 1.00 14.15 75 GLU A CA 1
ATOM 619 C C . GLU A 1 79 ? 34.358 17.239 1.612 1.00 13.57 75 GLU A C 1
ATOM 620 O O . GLU A 1 79 ? 34.092 16.740 2.739 1.00 14.29 75 GLU A O 1
ATOM 626 N N . ARG A 1 80 ? 35.051 18.359 1.483 1.00 11.70 76 ARG A N 1
ATOM 627 C CA . ARG A 1 80 ? 35.378 19.201 2.610 1.00 11.63 76 ARG A CA 1
ATOM 628 C C . ARG A 1 80 ? 34.785 20.613 2.454 1.00 10.25 76 ARG A C 1
ATOM 629 O O . ARG A 1 80 ? 35.206 21.529 3.133 1.00 10.65 76 ARG A O 1
ATOM 637 N N . ILE A 1 81 ? 33.730 20.720 1.644 1.00 10.21 77 ILE A N 1
ATOM 638 C CA . ILE A 1 81 ? 32.874 21.913 1.553 1.00 10.06 77 ILE A CA 1
ATOM 639 C C . ILE A 1 81 ? 31.464 21.492 1.933 1.00 9.62 77 ILE A C 1
ATOM 640 O O . ILE A 1 81 ? 30.926 20.562 1.337 1.00 10.46 77 ILE A O 1
ATOM 645 N N . LEU A 1 82 ? 30.877 22.166 2.931 1.00 9.26 78 LEU A N 1
ATOM 646 C CA . LEU A 1 82 ? 29.511 21.886 3.371 1.00 9.26 78 LEU A CA 1
ATOM 647 C C . LEU A 1 82 ? 28.701 23.174 3.248 1.00 9.07 78 LEU A C 1
ATOM 648 O O . LEU A 1 82 ? 29.021 24.144 3.919 1.00 10.46 78 LEU A O 1
ATOM 653 N N . VAL A 1 83 ? 27.642 23.140 2.461 1.00 8.76 79 VAL A N 1
ATOM 654 C CA . VAL A 1 83 ? 26.727 24.267 2.323 1.00 8.86 79 VAL A CA 1
ATOM 655 C C . VAL A 1 83 ? 25.467 23.942 3.121 1.00 8.88 79 VAL A C 1
ATOM 656 O O . VAL A 1 83 ? 24.746 22.996 2.802 1.00 9.37 79 VAL A O 1
ATOM 660 N N . VAL A 1 84 ? 25.221 24.742 4.159 1.00 8.50 80 VAL A N 1
ATOM 661 C CA . VAL A 1 84 ? 24.085 24.574 5.068 1.00 8.84 80 VAL A CA 1
ATOM 662 C C . VAL A 1 84 ? 22.991 25.534 4.615 1.00 8.54 80 VAL A C 1
ATOM 663 O O . VAL A 1 84 ? 23.203 26.749 4.574 1.00 9.03 80 VAL A O 1
ATOM 667 N N . HIS A 1 85 ? 21.832 24.999 4.241 1.00 8.77 81 HIS A N 1
ATOM 668 C CA . HIS A 1 85 ? 20.811 25.852 3.653 1.00 9.20 81 HIS A CA 1
ATOM 669 C C . HIS A 1 85 ? 19.423 25.323 3.893 1.00 9.07 81 HIS A C 1
ATOM 670 O O . HIS A 1 85 ? 19.201 24.114 4.016 1.00 9.76 81 HIS A O 1
ATOM 677 N N . ASP A 1 86 ? 18.471 26.251 3.898 1.00 9.25 82 ASP A N 1
ATOM 678 C CA . ASP A 1 86 ? 17.065 25.913 3.852 1.00 9.35 82 ASP A CA 1
ATOM 679 C C . ASP A 1 86 ? 16.706 25.268 2.515 1.00 9.33 82 ASP A C 1
ATOM 680 O O . ASP A 1 86 ? 17.231 25.661 1.469 1.00 10.09 82 ASP A O 1
ATOM 685 N N . GLU A 1 87 ? 15.803 24.302 2.572 1.00 9.91 83 GLU A N 1
ATOM 686 C CA . GLU A 1 87 ? 15.462 23.472 1.427 1.00 10.50 83 GLU A CA 1
ATOM 687 C C . GLU A 1 87 ? 13.945 23.374 1.315 1.00 10.95 83 GLU A C 1
ATOM 688 O O . GLU A 1 87 ? 13.274 22.782 2.165 1.00 11.54 83 GLU A O 1
ATOM 694 N N . MET A 1 88 ? 13.416 23.973 0.258 1.00 12.30 84 MET A N 1
ATOM 695 C CA A MET A 1 88 ? 11.986 23.861 0.002 0.58 13.15 84 MET A CA 1
ATOM 696 C CA B MET A 1 88 ? 11.980 23.863 0.011 0.42 13.19 84 MET A CA 1
ATOM 697 C C . MET A 1 88 ? 11.486 22.466 -0.439 1.00 13.76 84 MET A C 1
ATOM 698 O O . MET A 1 88 ? 10.285 22.166 -0.373 1.00 16.44 84 MET A O 1
ATOM 707 N N . ASP A 1 89 ? 12.403 21.604 -0.879 1.00 13.89 85 ASP A N 1
ATOM 708 C CA . ASP A 1 89 ? 12.035 20.236 -1.318 1.00 16.33 85 ASP A CA 1
ATOM 709 C C . ASP A 1 89 ? 11.903 19.247 -0.180 1.00 15.67 85 ASP A C 1
ATOM 710 O O . ASP A 1 89 ? 11.665 18.071 -0.437 1.00 22.62 85 ASP A O 1
ATOM 715 N N . LEU A 1 90 ? 12.081 19.693 1.062 1.00 14.05 86 LEU A N 1
ATOM 716 C CA . LEU A 1 90 ? 11.883 18.843 2.225 1.00 13.99 86 LEU A CA 1
ATOM 717 C C . LEU A 1 90 ? 10.942 19.542 3.186 1.00 13.24 86 LEU A C 1
ATOM 718 O O . LEU A 1 90 ? 10.989 20.777 3.346 1.00 12.96 86 LEU A O 1
ATOM 723 N N . PRO A 1 91 ? 10.128 18.789 3.910 1.00 14.24 87 PRO A N 1
ATOM 724 C CA . PRO A 1 91 ? 9.273 19.419 4.916 1.00 15.21 87 PRO A CA 1
ATOM 725 C C . PRO A 1 91 ? 10.077 19.936 6.110 1.00 12.81 87 PRO A C 1
ATOM 726 O O . PRO A 1 91 ? 11.148 19.440 6.443 1.00 12.55 87 PRO A O 1
ATOM 730 N N . LEU A 1 92 ? 9.499 20.928 6.796 1.00 13.54 88 LEU A N 1
ATOM 731 C CA . LEU A 1 92 ? 10.046 21.380 8.077 1.00 12.81 88 LEU A CA 1
ATOM 732 C C . LEU A 1 92 ? 10.012 20.197 9.063 1.00 12.94 88 LEU A C 1
ATOM 733 O O . LEU A 1 92 ? 8.995 19.580 9.283 1.00 16.67 88 LEU A O 1
ATOM 738 N N . GLY A 1 93 ? 11.169 19.949 9.672 1.00 12.63 89 GLY A N 1
ATOM 739 C CA . GLY A 1 93 ? 11.346 18.798 10.547 1.00 13.46 89 GLY A CA 1
ATOM 740 C C . GLY A 1 93 ? 12.201 17.710 9.955 1.00 12.71 89 GLY A C 1
ATOM 741 O O . GLY A 1 93 ? 12.514 16.742 10.662 1.00 14.21 89 GLY A O 1
ATOM 742 N N . ARG A 1 94 ? 12.587 17.836 8.679 1.00 11.91 90 ARG A N 1
ATOM 743 C CA . ARG A 1 94 ? 13.537 16.929 8.069 1.00 12.46 90 ARG A CA 1
ATOM 744 C C . ARG A 1 94 ? 14.846 17.633 7.806 1.00 12.34 90 ARG A C 1
ATOM 745 O O . ARG A 1 94 ? 14.874 18.820 7.444 1.00 14.39 90 ARG A O 1
ATOM 753 N N . ILE A 1 95 ? 15.929 16.879 7.978 1.00 12.90 91 ILE A N 1
ATOM 754 C CA . ILE A 1 95 ? 17.317 17.341 7.820 1.00 15.08 91 ILE A CA 1
ATOM 755 C C . ILE A 1 95 ? 18.031 16.271 7.011 1.00 14.24 91 ILE A C 1
ATOM 756 O O . ILE A 1 95 ? 17.903 15.094 7.313 1.00 17.78 91 ILE A O 1
ATOM 761 N N . ARG A 1 96 ? 18.776 16.676 5.986 1.00 12.59 92 ARG A N 1
ATOM 762 C CA . ARG A 1 96 ? 19.434 15.699 5.154 1.00 11.30 92 ARG A CA 1
ATOM 763 C C . ARG A 1 96 ? 20.780 16.151 4.661 1.00 11.32 92 ARG A C 1
ATOM 764 O O . ARG A 1 96 ? 20.895 17.201 3.994 1.00 12.31 92 ARG A O 1
ATOM 772 N N . PHE A 1 97 ? 21.779 15.345 4.898 1.00 10.77 93 PHE A N 1
ATOM 773 C CA . PHE A 1 97 ? 23.016 15.477 4.196 1.00 10.95 93 PHE A CA 1
ATOM 774 C C . PHE A 1 97 ? 22.874 14.962 2.769 1.00 11.96 93 PHE A C 1
ATOM 775 O O . PHE A 1 97 ? 22.225 13.922 2.541 1.00 14.15 93 PHE A O 1
ATOM 783 N N . LYS A 1 98 ? 23.497 15.654 1.842 1.00 11.45 94 LYS A N 1
ATOM 784 C CA . LYS A 1 98 ? 23.528 15.288 0.436 1.00 12.03 94 LYS A CA 1
ATOM 785 C C . LYS A 1 98 ? 24.913 15.516 -0.110 1.00 12.07 94 LYS A C 1
ATOM 786 O O . LYS A 1 98 ? 25.475 16.571 0.093 1.00 12.04 94 LYS A O 1
ATOM 792 N N . ALA A 1 99 ? 25.448 14.521 -0.790 1.00 14.00 95 ALA A N 1
ATOM 793 C CA . ALA A 1 99 ? 26.726 14.632 -1.459 1.00 15.51 95 ALA A CA 1
ATOM 794 C C . ALA A 1 99 ? 26.428 14.936 -2.932 1.00 16.02 95 ALA A C 1
ATOM 795 O O . ALA A 1 99 ? 25.945 14.075 -3.694 1.00 18.46 95 ALA A O 1
ATOM 797 N N . GLY A 1 100 ? 26.694 16.150 -3.352 1.00 16.91 96 GLY A N 1
ATOM 798 C CA . GLY A 1 100 ? 26.498 16.488 -4.718 1.00 17.83 96 GLY A CA 1
ATOM 799 C C . GLY A 1 100 ? 25.058 16.611 -5.195 1.00 17.38 96 GLY A C 1
ATOM 800 O O . GLY A 1 100 ? 24.141 16.885 -4.422 1.00 18.80 96 GLY A O 1
ATOM 801 N N . GLY A 1 101 ? 24.863 16.429 -6.475 1.00 20.79 97 GLY A N 1
ATOM 802 C CA . GLY A 1 101 ? 23.525 16.405 -7.047 1.00 21.26 97 GLY A CA 1
ATOM 803 C C . GLY A 1 101 ? 23.017 17.781 -7.413 1.00 18.92 97 GLY A C 1
ATOM 804 O O . GLY A 1 101 ? 23.746 18.748 -7.449 1.00 21.23 97 GLY A O 1
ATOM 805 N N . SER A 1 102 ? 21.739 17.897 -7.709 1.00 20.39 98 SER A N 1
ATOM 806 C CA . SER A 1 102 ? 21.284 19.193 -8.205 1.00 21.48 98 SER A CA 1
ATOM 807 C C . SER A 1 102 ? 20.960 20.198 -7.118 1.00 18.74 98 SER A C 1
ATOM 808 O O . SER A 1 102 ? 20.826 19.853 -5.913 1.00 20.21 98 SER A O 1
ATOM 811 N N . ALA A 1 103 ? 20.894 21.464 -7.550 1.00 17.69 99 ALA A N 1
ATOM 812 C CA . ALA A 1 103 ? 20.472 22.539 -6.698 1.00 18.37 99 ALA A CA 1
ATOM 813 C C . ALA A 1 103 ? 18.980 22.601 -6.456 1.00 16.66 99 ALA A C 1
ATOM 814 O O . ALA A 1 103 ? 18.536 23.294 -5.521 1.00 17.13 99 ALA A O 1
ATOM 816 N N . ALA A 1 104 ? 18.206 21.941 -7.298 1.00 19.16 100 ALA A N 1
ATOM 817 C CA . ALA A 1 104 ? 16.763 21.937 -7.144 1.00 21.24 100 ALA A CA 1
ATOM 818 C C . ALA A 1 104 ? 16.196 23.344 -7.018 1.00 20.43 100 ALA A C 1
ATOM 819 O O . ALA A 1 104 ? 15.305 23.594 -6.194 1.00 22.78 100 ALA A O 1
ATOM 821 N N . GLY A 1 105 ? 16.704 24.266 -7.834 1.00 18.25 101 GLY A N 1
ATOM 822 C CA . GLY A 1 105 ? 16.216 25.614 -7.883 1.00 18.97 101 GLY A CA 1
ATOM 823 C C . GLY A 1 105 ? 16.733 26.550 -6.805 1.00 15.64 101 GLY A C 1
ATOM 824 O O . GLY A 1 105 ? 16.407 27.727 -6.851 1.00 18.60 101 GLY A O 1
ATOM 825 N N . ASN A 1 106 ? 17.509 26.055 -5.846 1.00 14.35 102 ASN A N 1
ATOM 826 C CA . ASN A 1 106 ? 18.011 26.891 -4.772 1.00 12.85 102 ASN A CA 1
ATOM 827 C C . ASN A 1 106 ? 19.098 27.771 -5.350 1.00 11.98 102 ASN A C 1
ATOM 828 O O . ASN A 1 106 ? 20.127 27.285 -5.871 1.00 12.19 102 ASN A O 1
ATOM 833 N N . ARG A 1 107 ? 18.911 29.081 -5.275 1.00 13.04 103 ARG A N 1
ATOM 834 C CA . ARG A 1 107 ? 19.771 30.015 -5.973 1.00 13.19 103 ARG A CA 1
ATOM 835 C C . ARG A 1 107 ? 21.151 30.097 -5.310 1.00 11.41 103 ARG A C 1
ATOM 836 O O . ARG A 1 107 ? 22.126 30.455 -5.979 1.00 12.01 103 ARG A O 1
ATOM 844 N N . GLY A 1 108 ? 21.227 29.890 -4.006 1.00 11.96 104 GLY A N 1
ATOM 845 C CA . GLY A 1 108 ? 22.518 29.910 -3.342 1.00 12.23 104 GLY A CA 1
ATOM 846 C C . GLY A 1 108 ? 23.376 28.729 -3.760 1.00 11.13 104 GLY A C 1
ATOM 847 O O . GLY A 1 108 ? 24.550 28.870 -4.146 1.00 11.30 104 GLY A O 1
ATOM 848 N N . VAL A 1 109 ? 22.789 27.538 -3.702 1.00 11.34 105 VAL A N 1
ATOM 849 C CA . VAL A 1 109 ? 23.483 26.363 -4.144 1.00 11.10 105 VAL A CA 1
ATOM 850 C C . VAL A 1 109 ? 23.863 26.507 -5.632 1.00 10.27 105 VAL A C 1
ATOM 851 O O . VAL A 1 109 ? 24.987 26.142 -6.029 1.00 10.69 105 VAL A O 1
ATOM 855 N N . LEU A 1 110 ? 22.942 27.004 -6.440 1.00 10.32 106 LEU A N 1
ATOM 856 C CA . LEU A 1 110 ? 23.240 27.203 -7.868 1.00 10.91 106 LEU A CA 1
ATOM 857 C C . LEU A 1 110 ? 24.397 28.154 -8.058 1.00 10.17 106 LEU A C 1
ATOM 858 O O . LEU A 1 110 ? 25.257 27.935 -8.930 1.00 11.09 106 LEU A O 1
ATOM 863 N N . SER A 1 111 ? 24.412 29.243 -7.292 1.00 10.26 107 SER A N 1
ATOM 864 C CA A SER A 1 111 ? 25.549 30.203 -7.445 0.55 10.36 107 SER A CA 1
ATOM 865 C CA B SER A 1 111 ? 25.511 30.189 -7.446 0.45 10.57 107 SER A CA 1
ATOM 866 C C . SER A 1 111 ? 26.917 29.543 -7.193 1.00 10.41 107 SER A C 1
ATOM 867 O O . SER A 1 111 ? 27.926 29.798 -7.894 1.00 10.84 107 SER A O 1
ATOM 872 N N . ILE A 1 112 ? 26.939 28.686 -6.165 1.00 9.81 108 ILE A N 1
ATOM 873 C CA . ILE A 1 112 ? 28.153 27.980 -5.839 1.00 10.01 108 ILE A CA 1
ATOM 874 C C . ILE A 1 112 ? 28.510 26.968 -6.922 1.00 10.36 108 ILE A C 1
ATOM 875 O O . ILE A 1 112 ? 29.678 26.866 -7.323 1.00 11.19 108 ILE A O 1
ATOM 880 N N . GLU A 1 113 ? 27.533 26.219 -7.423 1.00 10.09 109 GLU A N 1
ATOM 881 C CA . GLU A 1 113 ? 27.786 25.266 -8.526 1.00 11.02 109 GLU A CA 1
ATOM 882 C C . GLU A 1 113 ? 28.351 25.999 -9.757 1.00 10.84 109 GLU A C 1
ATOM 883 O O . GLU A 1 113 ? 29.286 25.532 -10.401 1.00 12.14 109 GLU A O 1
ATOM 889 N N . GLU A 1 114 ? 27.726 27.117 -10.120 1.00 11.17 110 GLU A N 1
ATOM 890 C CA . GLU A 1 114 ? 28.158 27.858 -11.298 1.00 12.15 110 GLU A CA 1
ATOM 891 C C . GLU A 1 114 ? 29.565 28.430 -11.139 1.00 11.54 110 GLU A C 1
ATOM 892 O O . GLU A 1 114 ? 30.361 28.411 -12.091 1.00 13.39 110 GLU A O 1
ATOM 898 N N . ALA A 1 115 ? 29.889 28.923 -9.944 1.00 10.95 111 ALA A N 1
ATOM 899 C CA . ALA A 1 115 ? 31.171 29.522 -9.683 1.00 11.48 111 ALA A CA 1
ATOM 900 C C . ALA A 1 115 ? 32.288 28.481 -9.608 1.00 11.44 111 ALA A C 1
ATOM 901 O O . ALA A 1 115 ? 33.412 28.738 -10.055 1.00 13.49 111 ALA A O 1
ATOM 903 N N . LEU A 1 116 ? 32.011 27.321 -9.010 1.00 11.23 112 LEU A N 1
ATOM 904 C CA . LEU A 1 116 ? 33.022 26.252 -8.896 1.00 11.51 112 LEU A CA 1
ATOM 905 C C . LEU A 1 116 ? 33.105 25.426 -10.162 1.00 11.04 112 LEU A C 1
ATOM 906 O O . LEU A 1 116 ? 34.156 24.807 -10.418 1.00 12.16 112 LEU A O 1
ATOM 911 N N . GLY A 1 117 ? 32.020 25.290 -10.906 1.00 11.33 113 GLY A N 1
ATOM 912 C CA . GLY A 1 117 ? 31.956 24.375 -12.019 1.00 11.68 113 GLY A CA 1
ATOM 913 C C . GLY A 1 117 ? 31.826 22.922 -11.615 1.00 12.19 113 GLY A C 1
ATOM 914 O O . GLY A 1 117 ? 32.187 22.012 -12.389 1.00 13.48 113 GLY A O 1
ATOM 915 N N . THR A 1 118 ? 31.295 22.665 -10.426 1.00 12.53 114 THR A N 1
ATOM 916 C CA . THR A 1 118 ? 31.029 21.312 -9.969 1.00 12.66 114 THR A CA 1
ATOM 917 C C . THR A 1 118 ? 29.801 21.368 -9.046 1.00 11.88 114 THR A C 1
ATOM 918 O O . THR A 1 118 ? 29.583 22.348 -8.350 1.00 13.19 114 THR A O 1
ATOM 922 N N . ARG A 1 119 ? 29.085 20.260 -9.035 1.00 11.99 115 ARG A N 1
ATOM 923 C CA . ARG A 1 119 ? 28.004 20.054 -8.074 1.00 12.51 115 ARG A CA 1
ATOM 924 C C . ARG A 1 119 ? 28.441 19.239 -6.869 1.00 11.89 115 ARG A C 1
ATOM 925 O O . ARG A 1 119 ? 27.647 19.045 -5.962 1.00 13.41 115 ARG A O 1
ATOM 933 N N . ALA A 1 120 ? 29.669 18.744 -6.848 1.00 11.82 116 ALA A N 1
ATOM 934 C CA . ALA A 1 120 ? 30.064 17.644 -5.959 1.00 12.05 116 ALA A CA 1
ATOM 935 C C . ALA A 1 120 ? 30.195 18.007 -4.499 1.00 11.18 116 ALA A C 1
ATOM 936 O O . ALA A 1 120 ? 30.395 17.136 -3.676 1.00 12.68 116 ALA A O 1
ATOM 938 N N . PHE A 1 121 ? 30.132 19.286 -4.139 1.00 11.01 117 PHE A N 1
ATOM 939 C CA . PHE A 1 121 ? 30.260 19.680 -2.735 1.00 10.71 117 PHE A CA 1
ATOM 940 C C . PHE A 1 121 ? 29.086 19.160 -1.916 1.00 10.24 117 PHE A C 1
ATOM 941 O O . PHE A 1 121 ? 28.009 18.826 -2.434 1.00 10.92 117 PHE A O 1
ATOM 949 N N . HIS A 1 122 ? 29.296 19.059 -0.615 1.00 9.84 118 HIS A N 1
ATOM 950 C CA . HIS A 1 122 ? 28.299 18.534 0.297 1.00 9.85 118 HIS A CA 1
ATOM 951 C C . HIS A 1 122 ? 27.314 19.618 0.715 1.00 9.51 118 HIS A C 1
ATOM 952 O O . HIS A 1 122 ? 27.643 20.823 0.742 1.00 9.62 118 HIS A O 1
ATOM 959 N N . ARG A 1 123 ? 26.122 19.181 1.080 1.00 9.48 119 ARG A N 1
ATOM 960 C CA . ARG A 1 123 ? 25.055 20.065 1.548 1.00 9.44 119 ARG A CA 1
ATOM 961 C C . ARG A 1 123 ? 24.422 19.479 2.790 1.00 9.32 119 ARG A C 1
ATOM 962 O O . ARG A 1 123 ? 24.286 18.258 2.918 1.00 10.56 119 ARG A O 1
ATOM 970 N N . LEU A 1 124 ? 24.016 20.365 3.685 1.00 9.06 120 LEU A N 1
ATOM 971 C CA . LEU A 1 124 ? 23.132 20.029 4.796 1.00 8.95 120 LEU A CA 1
ATOM 972 C C . LEU A 1 124 ? 21.836 20.769 4.542 1.00 8.91 120 LEU A C 1
ATOM 973 O O . LEU A 1 124 ? 21.752 21.990 4.695 1.00 9.35 120 LEU A O 1
ATOM 978 N N . ARG A 1 125 ? 20.849 20.018 4.058 1.00 9.74 121 ARG A N 1
ATOM 979 C CA . ARG A 1 125 ? 19.559 20.530 3.622 1.00 10.00 121 ARG A CA 1
ATOM 980 C C . ARG A 1 125 ? 18.598 20.539 4.801 1.00 9.75 121 ARG A C 1
ATOM 981 O O . ARG A 1 125 ? 18.342 19.476 5.399 1.00 10.74 121 A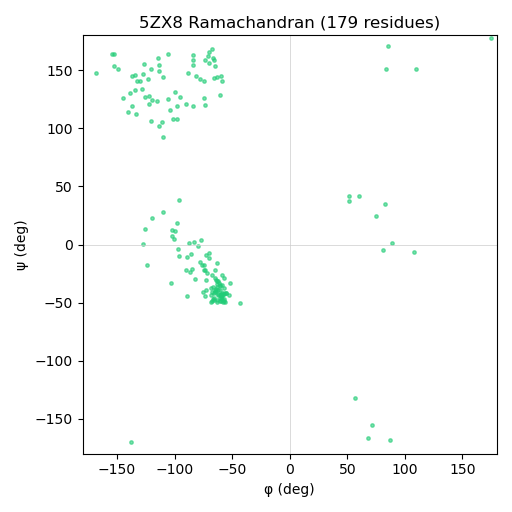RG A O 1
ATOM 989 N N . LEU A 1 126 ? 18.086 21.708 5.144 1.00 9.51 122 LEU A N 1
ATOM 990 C CA . LEU A 1 126 ? 17.214 21.880 6.296 1.00 9.70 122 LEU A CA 1
ATOM 991 C C . LEU A 1 126 ? 15.836 22.204 5.756 1.00 9.35 122 LEU A C 1
ATOM 992 O O . LEU A 1 126 ? 15.594 23.263 5.221 1.00 9.29 122 LEU A O 1
ATOM 997 N N . GLY A 1 127 ? 14.922 21.218 5.813 1.00 9.52 123 GLY A N 1
ATOM 998 C CA . GLY A 1 127 ? 13.630 21.433 5.214 1.00 9.96 123 GLY A CA 1
ATOM 999 C C . GLY A 1 127 ? 12.878 22.599 5.787 1.00 9.98 123 GLY A C 1
ATOM 1000 O O . GLY A 1 127 ? 12.862 22.836 7.004 1.00 10.24 123 GLY A O 1
ATOM 1001 N N . ILE A 1 128 ? 12.195 23.333 4.905 1.00 10.28 124 ILE A N 1
ATOM 1002 C CA . ILE A 1 128 ? 11.314 24.382 5.308 1.00 10.48 124 ILE A CA 1
ATOM 1003 C C . ILE A 1 128 ? 9.931 24.240 4.695 1.00 11.59 124 ILE A C 1
ATOM 1004 O O . ILE A 1 128 ? 9.093 25.133 4.946 1.00 11.97 124 ILE A O 1
ATOM 1009 N N . GLY A 1 129 ? 9.677 23.221 3.907 1.00 12.32 125 GLY A N 1
ATOM 1010 C CA . GLY A 1 129 ? 8.407 23.108 3.217 1.00 13.16 125 GLY A CA 1
ATOM 1011 C C . GLY A 1 129 ? 8.245 24.178 2.146 1.00 12.41 125 GLY A C 1
ATOM 1012 O O . GLY A 1 129 ? 9.188 24.854 1.727 1.00 13.76 125 GLY A O 1
ATOM 1013 N N . LYS A 1 130 ? 7.006 24.282 1.707 1.00 13.81 126 LYS A N 1
ATOM 1014 C CA A LYS A 1 130 ? 6.603 25.201 0.645 0.35 13.81 126 LYS A CA 1
ATOM 1015 C CA B LYS A 1 130 ? 6.625 25.222 0.668 0.65 13.66 126 LYS A CA 1
ATOM 1016 C C . LYS A 1 130 ? 5.396 26.083 1.077 1.00 12.64 126 LYS A C 1
ATOM 1017 O O . LYS A 1 130 ? 4.611 25.711 1.952 1.00 14.29 126 LYS A O 1
ATOM 1028 N N . PRO A 1 131 ? 5.247 27.266 0.465 1.00 12.40 127 PRO A N 1
ATOM 1029 C CA . PRO A 1 131 ? 4.022 28.024 0.684 1.00 13.25 127 PRO A CA 1
ATOM 1030 C C . PRO A 1 131 ? 2.855 27.294 0.054 1.00 12.95 127 PRO A C 1
ATOM 1031 O O . PRO A 1 131 ? 3.021 26.380 -0.739 1.00 13.80 127 PRO A O 1
ATOM 1035 N N . PRO A 1 132 ? 1.636 27.730 0.382 1.00 15.34 128 PRO A N 1
ATOM 1036 C CA . PRO A 1 132 ? 0.466 27.101 -0.188 1.00 17.37 128 PRO A CA 1
ATOM 1037 C C . PRO A 1 132 ? 0.350 27.277 -1.682 1.00 14.62 128 PRO A C 1
ATOM 1038 O O . PRO A 1 132 ? -0.198 26.398 -2.328 1.00 16.13 128 PRO A O 1
ATOM 1042 N N . ASP A 1 133 ? 0.881 28.366 -2.240 1.00 13.05 129 ASP A N 1
ATOM 1043 C CA . ASP A 1 133 ? 0.919 28.543 -3.679 1.00 13.02 129 ASP A CA 1
ATOM 1044 C C . ASP A 1 133 ? 2.306 28.980 -4.061 1.00 12.41 129 ASP A C 1
ATOM 1045 O O . ASP A 1 133 ? 2.891 29.830 -3.368 1.00 12.06 129 ASP A O 1
ATOM 1050 N N . PRO A 1 134 ? 2.830 28.461 -5.186 1.00 13.51 130 PRO A N 1
ATOM 1051 C CA . PRO A 1 134 ? 4.194 28.830 -5.575 1.00 14.73 130 PRO A CA 1
ATOM 1052 C C . PRO A 1 134 ? 4.419 30.300 -5.782 1.00 15.67 130 PRO A C 1
ATOM 1053 O O . PRO A 1 134 ? 5.559 30.743 -5.668 1.00 17.07 130 PRO A O 1
ATOM 1057 N N . SER A 1 135 ? 3.369 31.036 -6.126 1.00 15.97 131 SER A N 1
ATOM 1058 C CA . SER A 1 135 ? 3.529 32.453 -6.361 1.00 19.54 131 SER A CA 1
ATOM 1059 C C . SER A 1 135 ? 3.981 33.204 -5.120 1.00 16.02 131 SER A C 1
ATOM 1060 O O . SER A 1 135 ? 4.419 34.346 -5.234 1.00 19.87 131 SER A O 1
ATOM 1063 N N . ARG A 1 136 ? 3.868 32.584 -3.938 1.00 12.69 132 ARG A N 1
ATOM 1064 C CA . ARG A 1 136 ? 4.303 33.201 -2.707 1.00 11.61 132 ARG A CA 1
ATOM 1065 C C . ARG A 1 136 ? 5.671 32.716 -2.245 1.00 11.68 132 ARG A C 1
ATOM 1066 O O . ARG A 1 136 ? 6.050 32.973 -1.116 1.00 12.58 132 ARG A O 1
ATOM 1074 N N . GLY A 1 137 ? 6.414 32.002 -3.087 1.00 12.63 133 GLY A N 1
ATOM 1075 C CA . GLY A 1 137 ? 7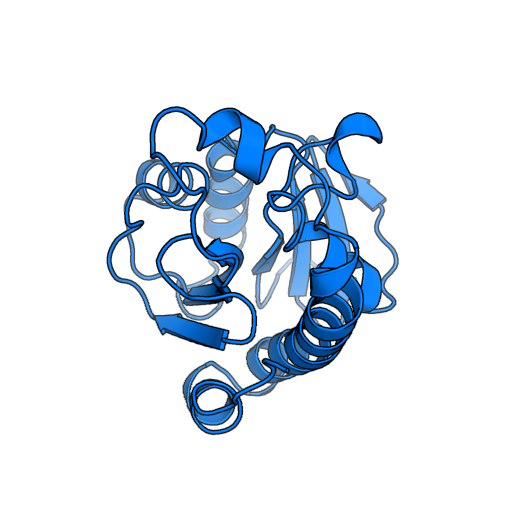.716 31.487 -2.675 1.00 13.22 133 GLY A CA 1
ATOM 1076 C C . GLY A 1 137 ? 8.688 32.562 -2.211 1.00 13.28 133 GLY A C 1
ATOM 1077 O O . GLY A 1 137 ? 9.411 32.365 -1.214 1.00 13.52 133 GLY A O 1
ATOM 1078 N N . ALA A 1 138 ? 8.752 33.677 -2.925 1.00 15.33 134 ALA A N 1
ATOM 1079 C CA . ALA A 1 138 ? 9.688 34.724 -2.547 1.00 18.77 134 ALA A CA 1
ATOM 1080 C C . ALA A 1 138 ? 9.359 35.259 -1.181 1.00 17.28 134 ALA A C 1
ATOM 1081 O O . ALA A 1 138 ? 10.236 35.493 -0.357 1.00 22.92 134 ALA A O 1
ATOM 1083 N N . GLU 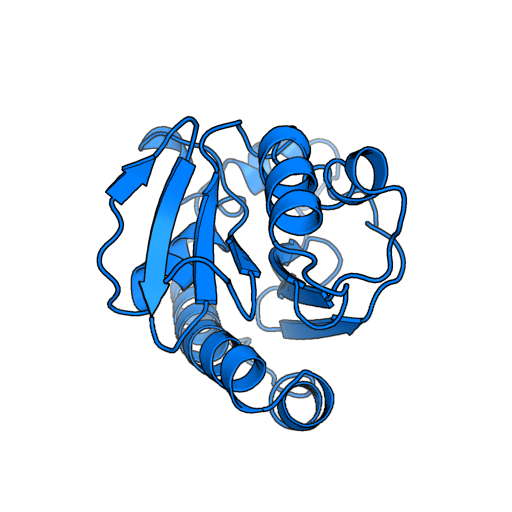A 1 139 ? 8.073 35.478 -0.928 1.00 15.02 135 GLU A N 1
ATOM 1084 C CA . GLU A 1 139 ? 7.640 35.996 0.358 1.00 15.88 135 GLU A CA 1
ATOM 1085 C C . GLU A 1 139 ? 7.843 34.966 1.469 1.00 13.98 135 GLU A C 1
ATOM 1086 O O . GLU A 1 139 ? 8.261 35.291 2.572 1.00 17.40 135 GLU A O 1
ATOM 1092 N N . TYR A 1 140 ? 7.616 33.693 1.148 1.00 12.31 136 TYR A N 1
ATOM 1093 C CA . TYR A 1 140 ? 7.773 32.609 2.085 1.00 11.73 136 TYR A CA 1
ATOM 1094 C C . TYR A 1 140 ? 9.204 32.536 2.627 1.00 11.23 136 TYR A C 1
ATOM 1095 O O . TYR A 1 140 ? 9.416 32.428 3.845 1.00 12.14 136 TYR A O 1
ATOM 1104 N N . VAL A 1 141 ? 10.180 32.589 1.745 1.00 10.94 137 VAL A N 1
ATOM 1105 C CA . VAL A 1 141 ? 11.550 32.446 2.226 1.00 11.51 137 VAL A CA 1
ATOM 1106 C C . VAL A 1 141 ? 12.036 33.708 2.930 1.00 11.35 137 VAL A C 1
ATOM 1107 O O . VAL A 1 141 ? 12.976 33.645 3.727 1.00 13.19 137 VAL A O 1
ATOM 1111 N N . LEU A 1 142 ? 11.425 34.847 2.653 1.00 10.65 138 LEU A N 1
ATOM 1112 C CA . LEU A 1 142 ? 11.781 36.109 3.288 1.00 11.29 138 LEU A CA 1
ATOM 1113 C C . LEU A 1 142 ? 10.860 36.454 4.444 1.00 11.84 138 LEU A C 1
ATOM 1114 O O . LEU A 1 142 ? 10.868 37.605 4.922 1.00 13.81 138 LEU A O 1
ATOM 1119 N N . SER A 1 143 ? 10.145 35.482 4.969 1.00 11.71 139 SER A N 1
ATOM 1120 C CA . SER A 1 143 ? 9.282 35.647 6.132 1.00 12.08 139 SER A CA 1
ATOM 1121 C C . SER A 1 143 ? 9.833 34.847 7.266 1.00 11.64 139 SER A C 1
ATOM 1122 O O . SER A 1 143 ? 10.488 33.834 7.083 1.00 11.26 139 SER A O 1
ATOM 1125 N N . PRO A 1 144 ? 9.512 35.270 8.503 1.00 13.04 140 PRO A N 1
ATOM 1126 C CA . PRO A 1 144 ? 9.773 34.438 9.669 1.00 12.54 140 PRO A CA 1
ATOM 1127 C C . PRO A 1 144 ? 8.916 33.187 9.648 1.00 12.14 140 PRO A C 1
ATOM 1128 O O . PRO A 1 144 ? 7.888 33.121 8.980 1.00 12.99 140 PRO A O 1
ATOM 1132 N N . PHE A 1 145 ? 9.320 32.175 10.415 1.00 12.34 141 PHE A N 1
ATOM 1133 C CA . PHE A 1 145 ? 8.497 30.985 10.633 1.00 12.33 141 PHE A CA 1
ATOM 1134 C C . PHE A 1 145 ? 7.212 31.349 11.394 1.00 13.08 141 PHE A C 1
ATOM 1135 O O . PHE A 1 145 ? 7.207 32.325 12.158 1.00 15.12 141 PHE A O 1
ATOM 1143 N N . ARG A 1 146 ? 6.174 30.552 11.193 1.00 12.87 142 ARG A N 1
ATOM 1144 C CA . ARG A 1 146 ? 4.928 30.777 11.870 1.00 14.12 142 ARG A CA 1
ATOM 1145 C C . ARG A 1 146 ? 5.032 30.380 13.335 1.00 14.81 142 ARG A C 1
ATOM 1146 O O . ARG A 1 146 ? 5.852 29.538 13.728 1.00 14.58 142 ARG A O 1
ATOM 1154 N N . GLU A 1 147 ? 4.123 30.938 14.112 1.00 16.24 143 GLU A N 1
ATOM 1155 C CA . GLU A 1 147 ? 3.922 30.608 15.501 1.00 20.05 143 GLU A CA 1
ATOM 1156 C C . GLU A 1 147 ? 3.969 29.099 15.751 1.00 18.40 143 GLU A C 1
ATOM 1157 O O . GLU A 1 147 ? 4.688 28.619 16.636 1.00 19.70 143 GLU A O 1
ATOM 1163 N N . GLU A 1 148 ? 3.219 28.343 14.968 1.00 17.53 144 GLU A N 1
ATOM 1164 C CA . GLU A 1 148 ? 3.095 26.920 15.185 1.00 18.96 144 GLU A CA 1
ATOM 1165 C C . GLU A 1 148 ? 4.331 26.119 14.771 1.00 15.30 144 GLU A C 1
ATOM 1166 O O . GLU A 1 148 ? 4.487 24.976 15.168 1.00 17.17 144 GLU A O 1
ATOM 1172 N N . GLU A 1 149 ? 5.186 26.748 13.952 1.00 13.12 145 GLU A N 1
ATOM 1173 C CA . GLU A 1 149 ? 6.421 26.148 13.495 1.00 12.72 145 GLU A CA 1
ATOM 1174 C C . GLU A 1 149 ? 7.594 26.319 14.462 1.00 12.89 145 GLU A C 1
ATOM 1175 O O . GLU A 1 149 ? 8.561 25.563 14.364 1.00 13.27 145 GLU A O 1
ATOM 1181 N N . LEU A 1 150 ? 7.546 27.284 15.355 1.00 13.93 146 LEU A N 1
ATOM 1182 C CA . LEU A 1 150 ? 8.712 27.622 16.165 1.00 15.09 146 LEU A CA 1
ATOM 1183 C C . LEU A 1 150 ? 9.287 26.449 16.951 1.00 14.37 146 LEU A C 1
ATOM 1184 O O . LEU A 1 150 ? 10.509 26.323 17.020 1.00 14.34 146 LEU A O 1
ATOM 1189 N N . PRO A 1 151 ? 8.456 25.584 17.558 1.00 14.01 147 PRO A N 1
ATOM 1190 C CA . PRO A 1 151 ? 9.074 24.462 18.295 1.00 14.42 147 PRO A CA 1
ATOM 1191 C C . PRO A 1 151 ? 9.868 23.540 17.382 1.00 13.14 147 PRO A C 1
ATOM 1192 O O . PRO A 1 151 ? 10.873 22.967 17.805 1.00 13.72 147 PRO A O 1
ATOM 1196 N N . VAL A 1 152 ? 9.395 23.375 16.147 1.00 12.99 148 VAL A N 1
ATOM 1197 C CA . VAL A 1 152 ? 10.082 22.479 15.205 1.00 12.55 148 VAL A CA 1
ATOM 1198 C C . VAL A 1 152 ? 11.377 23.156 14.740 1.00 11.53 148 VAL A C 1
ATOM 1199 O O . VAL A 1 152 ? 12.417 22.509 14.678 1.00 12.26 148 VAL A O 1
ATOM 1203 N N . VAL A 1 153 ? 11.308 24.444 14.408 1.00 11.72 149 VAL A N 1
ATOM 1204 C CA . VAL A 1 153 ? 12.539 25.142 14.031 1.00 11.60 149 VAL A CA 1
ATOM 1205 C C . VAL A 1 153 ? 13.593 25.023 15.105 1.00 11.24 149 VAL A C 1
ATOM 1206 O O . VAL A 1 153 ? 14.765 24.805 14.816 1.00 11.23 149 VAL A O 1
ATOM 1210 N N . GLU A 1 154 ? 13.196 25.155 16.369 1.00 11.78 150 GLU A N 1
ATOM 1211 C CA . GLU A 1 154 ? 14.167 25.027 17.450 1.00 12.19 150 GLU A CA 1
ATOM 1212 C C . GLU A 1 154 ? 14.840 23.646 17.447 1.00 11.80 150 GLU A C 1
ATOM 1213 O O . GLU A 1 154 ? 16.052 23.544 17.590 1.00 12.04 150 GLU A O 1
ATOM 1219 N N . ARG A 1 155 ? 14.040 22.584 17.319 1.00 11.96 151 ARG A N 1
ATOM 1220 C CA . ARG A 1 155 ? 14.618 21.233 17.213 1.00 12.20 151 ARG A CA 1
ATOM 1221 C C . ARG A 1 155 ? 15.554 21.091 16.038 1.0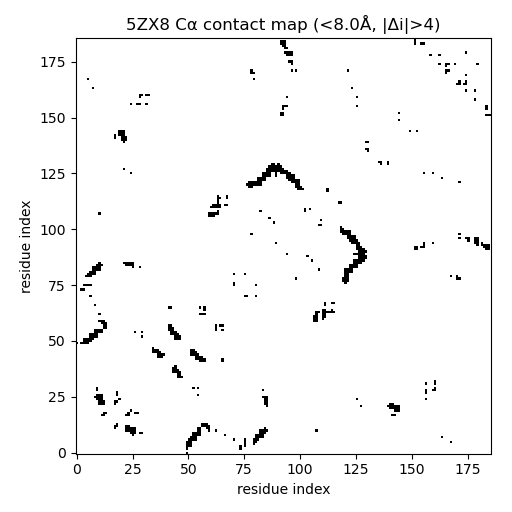0 11.46 151 ARG A C 1
ATOM 1222 O O . ARG A 1 155 ? 16.606 20.463 16.156 1.00 11.95 151 ARG A O 1
ATOM 1230 N N . VAL A 1 156 ? 15.154 21.633 14.892 1.00 11.06 152 VAL A N 1
ATOM 1231 C CA . VAL A 1 156 ? 15.980 21.578 13.697 1.00 11.01 152 VAL A CA 1
ATOM 1232 C C . VAL A 1 156 ? 17.295 22.306 13.901 1.00 10.69 152 VAL A C 1
ATOM 1233 O O . VAL A 1 156 ? 18.349 21.793 13.494 1.00 11.56 152 VAL A O 1
ATOM 1237 N N . LEU A 1 157 ? 17.283 23.474 14.527 1.00 10.70 153 LEU A N 1
ATOM 1238 C CA . LEU A 1 157 ? 18.521 24.197 14.778 1.00 10.99 153 LEU A CA 1
ATOM 1239 C C . LEU A 1 157 ? 19.436 23.434 15.707 1.00 10.97 153 LEU A C 1
ATOM 1240 O O . LEU A 1 157 ? 20.653 23.415 15.515 1.00 11.52 153 LEU A O 1
ATOM 1245 N N . GLU A 1 158 ? 18.861 22.793 16.736 1.00 10.94 154 GLU A N 1
ATOM 1246 C CA . GLU A 1 158 ? 19.674 21.989 17.663 1.00 11.54 154 GLU A CA 1
ATOM 1247 C C . GLU A 1 158 ? 20.307 20.825 16.921 1.00 10.98 154 GLU A C 1
ATOM 1248 O O . GLU A 1 158 ? 21.509 20.519 17.058 1.00 11.91 154 GLU A O 1
ATOM 1254 N N . ALA A 1 159 ? 19.504 20.093 16.161 1.00 10.82 155 ALA A N 1
ATOM 1255 C CA . ALA A 1 159 ? 20.022 18.963 15.390 1.00 10.79 155 ALA A CA 1
ATOM 1256 C C . ALA A 1 159 ? 21.076 19.411 14.404 1.00 10.40 155 ALA A C 1
ATOM 1257 O O . ALA A 1 159 ? 22.103 18.762 14.234 1.00 11.05 155 ALA A O 1
ATOM 1259 N N . ALA A 1 160 ? 20.815 20.515 13.701 1.00 10.17 156 ALA A N 1
ATOM 1260 C CA . ALA A 1 160 ? 21.714 20.980 12.659 1.00 10.45 156 ALA A CA 1
ATOM 1261 C C . ALA A 1 160 ? 23.038 21.434 13.237 1.00 10.09 156 ALA A C 1
ATOM 1262 O O . ALA A 1 160 ? 24.081 21.225 12.598 1.00 10.79 156 ALA A O 1
ATOM 1264 N N . LYS A 1 161 ? 23.049 22.053 14.408 1.00 10.26 157 LYS A N 1
ATOM 1265 C CA . LYS A 1 161 ? 24.310 22.413 15.055 1.00 11.53 157 LYS A CA 1
ATOM 1266 C C . LYS A 1 161 ? 25.159 21.184 15.278 1.00 10.80 157 LYS A C 1
ATOM 1267 O O . LYS A 1 161 ? 26.362 21.163 14.951 1.00 11.40 157 LYS A O 1
ATOM 1273 N N . GLU A 1 162 ? 24.552 20.159 15.856 1.00 10.56 158 GLU A N 1
ATOM 1274 C CA . GLU A 1 162 ? 25.282 18.922 16.073 1.00 11.35 158 GLU A CA 1
ATOM 1275 C C . GLU A 1 162 ? 25.741 18.291 14.764 1.00 10.72 158 GLU A C 1
ATOM 1276 O O . GLU A 1 162 ? 26.854 17.748 14.658 1.00 11.43 158 GLU A O 1
ATOM 1282 N N . ALA A 1 163 ? 24.881 18.359 13.756 1.00 10.12 159 ALA A N 1
ATOM 1283 C CA . ALA A 1 163 ? 25.207 17.792 12.444 1.00 10.08 159 ALA A CA 1
ATOM 1284 C C . ALA A 1 163 ? 26.385 18.479 11.782 1.00 9.87 159 ALA A C 1
ATOM 1285 O O . ALA A 1 163 ? 27.191 17.822 11.126 1.00 10.13 159 ALA A O 1
ATOM 1287 N N . VAL A 1 164 ? 26.490 19.805 11.920 1.00 9.54 160 VAL A N 1
ATOM 1288 C CA . VAL A 1 164 ? 27.641 20.495 11.385 1.00 9.59 160 VAL A CA 1
ATOM 1289 C C . VAL A 1 164 ? 28.926 20.001 12.028 1.00 9.81 160 VAL A C 1
ATOM 1290 O O . VAL A 1 164 ? 29.904 19.687 11.349 1.00 10.18 160 VAL A O 1
ATOM 1294 N N . TRP A 1 165 ? 28.938 19.930 13.356 1.00 10.34 161 TRP A N 1
ATOM 1295 C CA . TRP A 1 165 ? 30.128 19.397 14.020 1.00 10.77 161 TRP A CA 1
ATOM 1296 C C . TRP A 1 165 ? 30.405 17.951 13.591 1.00 10.93 161 TRP A C 1
ATOM 1297 O O . TRP A 1 165 ? 31.562 17.575 13.419 1.00 11.54 161 TRP A O 1
ATOM 1308 N N . CYS A 1 166 ? 29.352 17.154 13.443 1.00 10.70 162 CYS A N 1
ATOM 1309 C CA . CYS A 1 166 ? 29.516 15.776 12.964 1.00 11.08 162 CYS A CA 1
ATOM 1310 C C . CYS A 1 166 ? 30.242 15.790 11.624 1.00 11.13 162 CYS A C 1
ATOM 1311 O O . CYS A 1 166 ? 31.190 15.049 11.418 1.00 12.68 162 CYS A O 1
ATOM 1314 N N . TRP A 1 167 ? 29.774 16.617 10.699 1.00 10.50 163 TRP A N 1
ATOM 1315 C CA . TRP A 1 167 ? 30.360 16.565 9.357 1.00 10.70 163 TRP A CA 1
ATOM 1316 C C . TRP A 1 167 ? 31.821 17.058 9.426 1.00 10.35 163 TRP A C 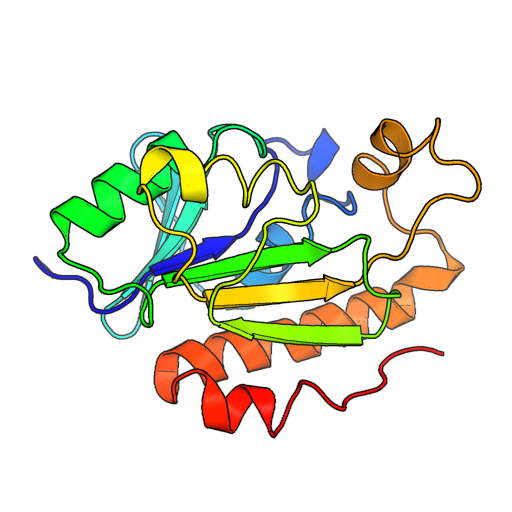1
ATOM 1317 O O . TRP A 1 167 ? 32.690 16.443 8.791 1.00 11.42 163 TRP A O 1
ATOM 1328 N N . VAL A 1 168 ? 32.090 18.092 10.193 1.00 10.88 164 VAL A N 1
ATOM 1329 C CA . VAL A 1 168 ? 33.439 18.612 10.309 1.00 11.44 164 VAL A CA 1
ATOM 1330 C C . VAL A 1 168 ? 34.388 17.507 10.777 1.00 12.40 164 VAL A C 1
ATOM 1331 O O . VAL A 1 168 ? 35.483 17.324 10.244 1.00 12.99 164 VAL A O 1
ATOM 1335 N N . ARG A 1 169 ? 33.978 16.801 11.827 1.00 12.45 165 ARG A N 1
ATOM 1336 C CA . ARG A 1 169 ? 34.862 15.890 12.546 1.00 13.82 165 ARG A CA 1
ATOM 1337 C C . ARG A 1 169 ? 34.848 14.470 12.011 1.00 14.59 165 ARG A C 1
ATOM 1338 O O . ARG A 1 169 ? 35.779 13.723 12.321 1.00 18.99 165 ARG A O 1
ATOM 1346 N N . GLU A 1 170 ? 33.800 14.076 11.311 1.00 13.81 166 GLU A N 1
ATOM 1347 C CA . GLU A 1 170 ? 33.579 12.694 10.904 1.00 14.86 166 GLU A CA 1
ATOM 1348 C C . GLU A 1 170 ? 33.397 12.482 9.427 1.00 15.52 166 GLU A C 1
ATOM 1349 O O . GLU A 1 170 ? 33.522 11.359 8.973 1.00 18.43 166 GLU A O 1
ATOM 1355 N N . GLY A 1 171 ? 33.091 13.534 8.663 1.00 14.85 167 GLY A N 1
ATOM 1356 C CA . GLY A 1 171 ? 32.759 13.355 7.291 1.00 15.48 167 GLY A CA 1
ATOM 1357 C C . GLY A 1 171 ? 31.291 13.036 7.106 1.00 14.34 167 GLY A C 1
ATOM 1358 O O . GLY A 1 171 ? 30.554 12.736 8.038 1.00 16.29 167 GLY A O 1
ATOM 1359 N N . LEU A 1 172 ? 30.841 13.029 5.853 1.00 15.10 168 LEU A N 1
ATOM 1360 C CA . LEU A 1 172 ? 29.413 12.914 5.580 1.00 14.30 168 LEU A CA 1
ATOM 1361 C C . LEU A 1 172 ? 28.734 11.567 5.938 1.00 15.32 168 LEU A C 1
ATOM 1362 O O . LEU A 1 172 ? 27.686 11.557 6.544 1.00 15.05 168 LEU A O 1
ATOM 1367 N N . PRO A 1 173 ? 29.312 10.415 5.538 1.00 18.60 169 PRO A N 1
ATOM 1368 C CA . PRO A 1 173 ? 28.542 9.169 5.715 1.00 20.12 169 PRO A CA 1
ATOM 1369 C C . PRO A 1 173 ? 28.067 8.832 7.146 1.00 18.21 169 PRO A C 1
ATOM 1370 O O . PRO A 1 173 ? 26.886 8.526 7.306 1.00 17.51 169 PRO A O 1
ATOM 1374 N N . PRO A 1 174 ? 28.945 8.942 8.163 1.00 17.07 170 PRO A N 1
ATOM 1375 C CA . PRO A 1 174 ? 28.418 8.653 9.521 1.00 17.01 170 PRO A CA 1
ATOM 1376 C C . PRO A 1 174 ? 27.334 9.631 9.967 1.00 14.70 170 PRO A C 1
ATOM 1377 O O . PRO A 1 174 ? 26.423 9.281 10.708 1.00 17.02 170 PRO A O 1
ATOM 1381 N N . CYS A 1 175 ? 27.448 10.858 9.477 1.00 14.23 171 CYS A N 1
ATOM 1382 C CA . CYS A 1 175 ? 26.508 11.883 9.847 1.00 13.66 171 CYS A CA 1
ATOM 1383 C C . CYS A 1 175 ? 25.156 11.700 9.142 1.00 13.63 171 CYS A C 1
ATOM 1384 O O . CYS A 1 175 ? 24.098 11.810 9.758 1.00 14.47 171 CYS A O 1
ATOM 1387 N N . ALA A 1 176 ? 25.188 11.345 7.865 1.00 15.06 172 ALA A N 1
ATOM 1388 C CA . ALA A 1 176 ? 23.972 10.964 7.192 1.00 15.50 172 ALA A CA 1
ATOM 1389 C C . ALA A 1 176 ? 23.290 9.804 7.925 1.00 16.40 172 ALA A C 1
ATOM 1390 O O . ALA A 1 176 ? 22.081 9.795 8.064 1.00 16.00 172 ALA A O 1
ATOM 1392 N N . GLY A 1 177 ? 24.050 8.824 8.389 1.00 18.73 173 GLY A N 1
ATOM 1393 C CA . GLY A 1 177 ? 23.445 7.707 9.131 1.00 21.96 173 GLY A CA 1
ATOM 1394 C C . GLY A 1 177 ? 22.714 8.091 10.419 1.00 20.04 173 GLY A C 1
ATOM 1395 O O . GLY A 1 177 ? 21.697 7.467 10.781 1.00 27.56 173 GLY A O 1
ATOM 1396 N N . ARG A 1 178 ? 23.233 9.107 11.108 1.00 16.74 174 ARG A N 1
ATOM 1397 C CA A ARG A 1 178 ? 22.616 9.608 12.373 0.45 18.66 174 ARG A CA 1
ATOM 1398 C CA B ARG A 1 178 ? 22.633 9.611 12.367 0.55 18.82 174 ARG A CA 1
ATOM 1399 C C . ARG A 1 178 ? 21.453 10.576 12.166 1.00 13.89 174 ARG A C 1
ATOM 1400 O O . ARG A 1 178 ? 20.506 10.667 12.984 1.00 17.06 174 ARG A O 1
ATOM 1415 N N . PHE A 1 179 ? 21.605 11.435 11.140 1.00 12.85 175 PHE A N 1
ATOM 1416 C CA . PHE A 1 179 ? 20.700 12.570 10.996 1.00 13.03 175 PHE A CA 1
ATOM 1417 C C . PHE A 1 179 ? 19.650 12.408 9.928 1.00 12.51 175 PHE A C 1
ATOM 1418 O O . PHE A 1 179 ? 18.563 12.958 10.086 1.00 12.99 175 PHE A O 1
ATOM 1426 N N . ASN A 1 180 ? 19.935 11.708 8.830 1.00 11.88 176 ASN A N 1
ATOM 1427 C CA . ASN A 1 180 ? 19.011 11.782 7.703 1.00 12.25 176 ASN A CA 1
ATOM 1428 C C . ASN A 1 180 ? 17.661 11.132 7.998 1.00 12.16 176 ASN A C 1
ATOM 1429 O O . ASN A 1 180 ? 16.682 11.526 7.396 1.00 14.48 176 ASN A O 1
ATOM 1434 N N . GLY A 1 181 ? 17.604 10.176 8.909 1.00 12.10 177 GLY A N 1
ATOM 1435 C CA . GLY A 1 181 ? 16.352 9.516 9.242 1.00 12.51 177 GLY A CA 1
ATOM 1436 C C . GLY A 1 181 ? 15.524 10.206 10.278 1.00 12.33 177 GLY A C 1
ATOM 1437 O O . GLY A 1 181 ? 14.416 9.734 10.540 1.00 13.69 177 GLY A O 1
ATOM 1438 N N . LEU A 1 182 ? 16.038 11.259 10.928 1.00 12.50 178 LEU A N 1
ATOM 1439 C CA . LEU A 1 182 ? 15.319 11.904 11.986 1.00 13.08 178 LEU A CA 1
ATOM 1440 C C . LEU A 1 182 ? 13.991 12.457 11.507 1.00 12.90 178 LEU A C 1
ATOM 1441 O O . LEU A 1 182 ? 13.876 12.990 10.396 1.00 14.41 178 LEU A O 1
ATOM 1446 N N . ASP A 1 183 ? 13.010 12.399 12.399 1.00 13.18 179 ASP A N 1
ATOM 1447 C CA . ASP A 1 183 ? 11.772 13.118 12.205 1.00 13.72 179 ASP A CA 1
ATOM 1448 C C . ASP A 1 183 ? 11.578 14.086 13.346 1.00 12.94 179 ASP A C 1
ATOM 1449 O O . ASP A 1 183 ? 11.300 13.682 14.481 1.00 13.73 179 ASP A O 1
ATOM 1454 N N . LEU A 1 184 ? 11.778 15.379 13.067 1.00 13.23 180 LEU A N 1
ATOM 1455 C CA . LEU A 1 184 ? 11.721 16.426 14.080 1.00 13.70 180 LEU A CA 1
ATOM 1456 C C . LEU A 1 184 ? 10.416 17.193 14.084 1.00 15.56 180 LEU A C 1
ATOM 1457 O O . LEU A 1 184 ? 10.226 18.148 14.883 1.00 17.46 180 LEU A O 1
ATOM 1462 N N . SER A 1 185 ? 9.485 16.757 13.247 1.00 16.61 181 SER A N 1
ATOM 1463 C CA . SER A 1 185 ? 8.181 17.429 13.157 1.00 20.46 181 SER A CA 1
ATOM 1464 C C . SER A 1 185 ? 7.317 17.207 14.442 1.00 19.90 181 SER A C 1
ATOM 1465 O O . SER A 1 185 ? 7.639 16.333 15.252 1.00 24.90 181 SER A O 1
ATOM 1468 N N . LEU A 1 186 ? 6.245 18.003 14.616 1.00 25.47 182 LEU A N 1
ATOM 1469 C CA . LEU A 1 186 ? 5.271 17.834 15.723 1.00 28.86 182 LEU A CA 1
ATOM 1470 C C . LEU A 1 186 ? 4.170 16.819 15.393 1.00 37.69 182 LEU A C 1
ATOM 1471 O O . LEU A 1 186 ? 3.742 16.687 14.241 1.00 39.39 182 LEU A O 1
#

B-factor: mean 16.41, std 8.91, range [8.5, 116.21]

Nearest PDB structures (foldseek):
  8x5t-assembly1_C  TM=9.957E-01  e=5.722E-41  Thermus thermophilus HB8
  8x5u-assembly1_A  TM=9.901E-01  e=1.432E-36  Thermus thermophilus HB8
  7wt6-assembly1_A  TM=9.330E-01  e=5.197E-23  Mycobacteriaceae bacterium
  3p2j-assembly1_A  TM=9.159E-01  e=1.488E-21  Mycolicibacterium smegmatis MC2 155
  8axp-assembly1_B  TM=8.972E-01  e=7.807E-22  Neisseria gonorrhoeae

InterPro domains:
  IPR001328 Peptidyl-tRNA hydrolase [MF_00083] (1-169)
  IPR001328 Peptidyl-tRNA hydrolase [PF01195] (3-173)
  IPR001328 Peptidyl-tRNA hydrolase [PTHR17224] (2-170)
  IPR001328 Peptidyl-tRNA hydrolase [TIGR00447] (3-160)
  IPR001328 Peptidyl-tRNA hydrolase [cd00462] (3-164)
  IPR018171 Peptidyl-tRNA hydrolase, conserved site [PS01195] (14-27)
  IPR036416 Peptidyl-tRNA hydrolase superfamily [G3DSA:3.40.50.1470] (1-183)
  IPR036416 Peptidyl-tRNA hydrolase superfamily [SSF53178] (1-176)

Secondary structure (DSSP, 8-state):
----S-EEEE---SSGGGTTBGGGHHHHHHTTS----EEETTEEEEEETTEEEEEE-S-GGGTHHHHHHHHHHHT--GGGEEEEEEETTS-TT-EEEEES---TT-HHHHHHHHHHT-S-SEEEEEE----SSGGGHHHHHTSBPPGGGHHHHHHHHHHHHHHHHHHHHH-HHHHHHHHTT-----

Organism: Thermus thermophilus (strain ATCC 27634 / DSM 579 / HB8) (NCBI:txid300852)